Protein AF-I3Y8D9-F1 (afdb_monomer)

Foldseek 3Di:
DKKKKKKAWPPQVVCVVPPVPVVVVLVVLVVPQCLVVDPQWDWDDDRRIIMIMGPDDDDDLVVLQVRLVVSQVSLLSSQLVQLVVPIFMEMEIEDAFKDWDDDPPDIDIDGPRVVVRVVVSVVQLATGYKYFPRSCPSYDDFDWDDDDPGIIGTDSQCLVVVVCVVVVHDDDDDVVVVVVDPSVLSVLSVLVSLLSLVCCLPPPPDPSSVSRSVVVVVVCCVVPVRPSVQCVVVVSDCVSNYDPDPCVVSVCCSVPVPD

Solvent-accessible surface area (backbone atoms only — not comparable to full-atom values): 14432 Å² total; per-residue (Å²): 92,22,49,37,33,39,33,39,44,58,66,42,77,60,39,62,76,74,38,58,68,60,49,56,50,50,50,53,54,58,69,67,35,67,48,74,75,36,92,55,40,44,71,50,78,53,95,52,36,40,38,40,31,41,76,54,66,67,89,50,68,69,49,39,31,51,52,41,49,50,55,51,48,49,53,45,54,51,48,63,64,40,40,76,78,74,41,55,39,34,30,26,32,36,49,29,47,64,48,79,50,78,55,99,88,47,80,49,71,57,38,64,37,56,55,48,34,60,52,52,53,74,72,46,72,42,56,49,45,33,31,24,61,75,36,46,78,45,55,84,82,68,56,70,46,84,70,51,99,59,32,29,37,54,55,79,88,45,60,59,56,57,48,35,64,77,59,75,65,72,75,72,56,56,68,71,65,45,74,74,36,82,56,50,64,52,37,51,52,52,45,51,49,52,44,52,40,53,46,39,34,73,64,43,88,50,65,74,60,14,46,17,36,42,49,42,50,47,56,48,40,74,77,44,46,64,66,57,53,50,33,64,75,52,72,55,42,73,61,70,68,23,53,101,62,77,56,67,55,59,53,39,48,76,62,53,79,73,115

Radius of gyration: 19.27 Å; Cα contacts (8 Å, |Δi|>4): 358; chains: 1; bounding box: 44×47×52 Å

Structure (mmCIF, N/CA/C/O backbone):
data_AF-I3Y8D9-F1
#
_entry.id   AF-I3Y8D9-F1
#
loop_
_atom_site.group_PDB
_atom_s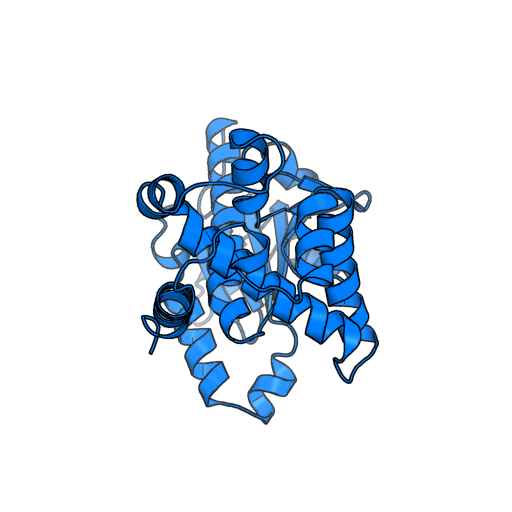ite.id
_atom_site.type_symbol
_atom_site.label_atom_id
_atom_site.label_alt_id
_atom_site.label_comp_id
_atom_site.label_asym_id
_atom_site.label_entity_id
_atom_site.label_seq_id
_atom_site.pdbx_PDB_ins_code
_atom_site.Cartn_x
_atom_site.Cartn_y
_atom_site.Cartn_z
_a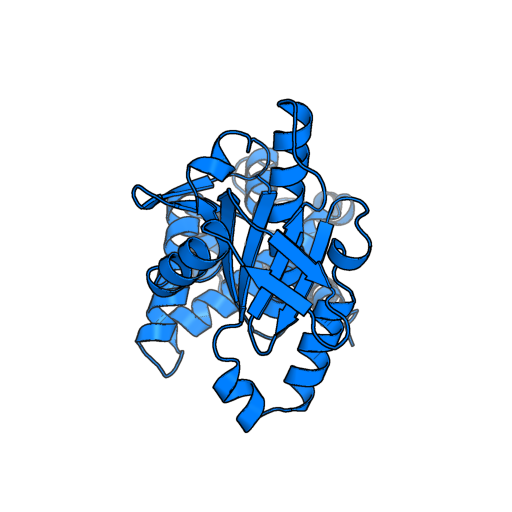tom_site.occupancy
_atom_site.B_iso_or_equiv
_atom_site.auth_seq_id
_atom_site.auth_comp_id
_atom_site.auth_asym_id
_atom_site.auth_atom_id
_atom_site.pdbx_PDB_model_num
ATOM 1 N N . MET A 1 1 ? 15.415 -0.689 -16.076 1.00 91.12 1 MET A N 1
ATOM 2 C CA . MET A 1 1 ? 14.926 -0.883 -14.695 1.00 91.12 1 MET A CA 1
ATOM 3 C C . MET A 1 1 ? 13.499 -0.381 -14.634 1.00 91.12 1 MET A C 1
ATOM 5 O O . MET A 1 1 ? 13.153 0.516 -15.396 1.00 91.12 1 MET A O 1
ATOM 9 N N . ARG A 1 2 ? 12.676 -0.988 -13.787 1.00 95.12 2 ARG A N 1
ATOM 10 C CA . ARG A 1 2 ? 11.248 -0.709 -13.660 1.00 95.12 2 ARG A CA 1
ATOM 11 C C . ARG A 1 2 ? 10.903 -0.506 -12.194 1.00 95.12 2 ARG A C 1
ATOM 13 O O . ARG A 1 2 ? 11.547 -1.095 -11.325 1.00 95.12 2 ARG A O 1
ATOM 20 N N . TYR A 1 3 ? 9.880 0.300 -11.945 1.00 97.19 3 TYR A N 1
ATOM 21 C CA . TYR A 1 3 ? 9.220 0.310 -10.647 1.00 97.19 3 TYR A CA 1
ATOM 22 C C . TYR A 1 3 ? 8.343 -0.931 -10.547 1.00 97.19 3 TYR A C 1
ATOM 24 O O . TYR A 1 3 ? 7.631 -1.252 -11.499 1.00 97.19 3 TYR A O 1
ATOM 32 N N . LEU A 1 4 ? 8.407 -1.621 -9.415 1.00 98.12 4 LEU A N 1
ATOM 33 C CA . LEU A 1 4 ? 7.608 -2.800 -9.114 1.00 98.12 4 LEU A CA 1
ATOM 34 C C . LEU A 1 4 ? 6.980 -2.632 -7.735 1.00 98.12 4 LEU A C 1
ATOM 36 O O . LEU A 1 4 ? 7.683 -2.477 -6.742 1.00 98.12 4 LEU A O 1
ATOM 40 N N . VAL A 1 5 ? 5.659 -2.720 -7.684 1.00 98.44 5 VAL A N 1
ATOM 41 C CA . VAL A 1 5 ? 4.860 -2.873 -6.475 1.00 98.44 5 VAL A CA 1
ATOM 42 C C . VAL A 1 5 ? 4.534 -4.350 -6.338 1.00 98.44 5 VAL A C 1
ATOM 44 O O . VAL A 1 5 ? 3.849 -4.921 -7.185 1.00 98.44 5 VAL A O 1
ATOM 47 N N . TYR A 1 6 ? 5.028 -4.966 -5.276 1.00 98.56 6 TYR A N 1
ATOM 48 C CA . TYR A 1 6 ? 4.657 -6.310 -4.862 1.00 98.56 6 TYR A CA 1
ATOM 49 C C . TYR A 1 6 ? 3.675 -6.196 -3.705 1.00 98.56 6 TYR A C 1
ATOM 51 O O . TYR A 1 6 ? 4.033 -5.599 -2.695 1.00 98.56 6 TYR A O 1
ATOM 59 N N . ILE A 1 7 ? 2.477 -6.758 -3.823 1.00 98.50 7 ILE A N 1
ATOM 60 C CA . ILE A 1 7 ? 1.445 -6.727 -2.781 1.00 98.50 7 ILE A CA 1
ATOM 61 C C . ILE A 1 7 ? 1.063 -8.158 -2.411 1.00 98.50 7 ILE A C 1
ATOM 63 O O . ILE A 1 7 ? 0.720 -8.940 -3.291 1.00 98.50 7 ILE A O 1
ATOM 67 N N . ASP A 1 8 ? 1.070 -8.457 -1.116 1.00 97.75 8 ASP A N 1
ATOM 68 C CA . ASP A 1 8 ? 0.600 -9.705 -0.512 1.00 97.75 8 ASP A CA 1
ATOM 69 C C . ASP A 1 8 ? -0.649 -9.441 0.342 1.00 97.75 8 ASP A C 1
ATOM 71 O O . ASP A 1 8 ? -0.602 -8.668 1.310 1.00 97.75 8 ASP A O 1
ATOM 75 N N . ILE A 1 9 ? -1.784 -10.046 -0.018 1.00 97.31 9 ILE A N 1
ATOM 76 C CA . ILE A 1 9 ? -3.023 -9.937 0.760 1.00 97.31 9 ILE A CA 1
ATOM 77 C C . ILE A 1 9 ? -2.951 -10.851 1.989 1.00 97.31 9 ILE A C 1
ATOM 79 O O . ILE A 1 9 ? -2.987 -12.078 1.904 1.00 97.31 9 ILE A O 1
ATOM 83 N N . LEU A 1 10 ? -2.942 -10.249 3.178 1.00 95.19 10 LEU A N 1
ATOM 84 C CA . LEU A 1 10 ? -2.751 -10.984 4.423 1.00 95.19 10 LEU A CA 1
ATOM 85 C C . LEU A 1 10 ? -3.997 -11.792 4.799 1.00 95.19 10 LEU A C 1
ATOM 87 O O . LEU A 1 10 ? -5.112 -11.274 4.834 1.00 95.19 10 LEU A O 1
ATOM 91 N N . GLY A 1 11 ? -3.789 -13.056 5.176 1.00 92.44 11 GLY A N 1
ATOM 92 C CA . GLY A 1 11 ? -4.868 -13.945 5.621 1.00 92.44 11 GLY A CA 1
ATOM 93 C C . GLY A 1 11 ? -5.715 -14.523 4.483 1.00 92.44 11 GLY A C 1
ATOM 94 O O . GLY A 1 11 ? -6.743 -15.143 4.751 1.00 92.44 11 GLY A O 1
ATOM 95 N N . PHE A 1 12 ? -5.284 -14.371 3.228 1.00 93.75 12 PHE A N 1
ATOM 96 C CA . PHE A 1 12 ? -6.031 -14.830 2.057 1.00 93.75 12 PHE A CA 1
ATOM 97 C C . PHE A 1 12 ? -6.344 -16.334 2.077 1.00 93.75 12 PHE A C 1
ATOM 99 O O . PHE A 1 12 ? -7.473 -16.729 1.803 1.00 93.75 12 PHE A O 1
ATOM 106 N N . SER A 1 13 ? -5.402 -17.187 2.492 1.00 92.38 13 SER A N 1
ATOM 107 C CA . SER A 1 13 ? -5.646 -18.635 2.606 1.00 92.38 13 SER A CA 1
ATOM 108 C C . SER A 1 13 ? -6.806 -18.982 3.548 1.00 92.38 13 SER A C 1
ATOM 110 O O . SER A 1 13 ? -7.587 -19.887 3.259 1.00 92.38 13 SER A O 1
ATOM 112 N N . GLU A 1 14 ? -6.948 -18.263 4.667 1.00 91.00 14 GLU A N 1
ATOM 113 C CA . GLU A 1 14 ? -8.084 -18.443 5.581 1.00 91.00 14 GLU A CA 1
ATOM 114 C C . GLU A 1 14 ? -9.376 -17.884 4.977 1.00 91.00 14 GLU A C 1
ATOM 116 O O . GLU A 1 14 ? -10.445 -18.471 5.161 1.00 91.00 14 GLU A O 1
ATOM 121 N N . LEU A 1 15 ? -9.273 -16.778 4.234 1.00 92.50 15 LEU A N 1
ATOM 122 C CA . LEU A 1 15 ? -10.393 -16.147 3.543 1.00 92.50 15 LEU A CA 1
ATOM 123 C C . LEU A 1 15 ? -11.013 -17.093 2.507 1.00 92.50 15 LEU A C 1
ATOM 125 O O . LEU A 1 15 ? -12.220 -17.316 2.537 1.00 92.50 15 LEU A O 1
ATOM 129 N N . VAL A 1 16 ? -10.192 -17.732 1.669 1.00 93.06 16 VAL A N 1
ATOM 130 C CA . VAL A 1 16 ? -10.641 -18.700 0.652 1.00 93.06 16 VAL A CA 1
ATOM 131 C C . VAL A 1 16 ? -11.377 -19.889 1.273 1.00 93.06 16 VAL A C 1
ATOM 133 O O . VAL A 1 16 ? -12.352 -20.379 0.709 1.00 93.06 16 VAL A O 1
ATOM 136 N N . GLN A 1 17 ? -10.950 -20.346 2.451 1.00 92.88 17 GLN A N 1
ATOM 137 C CA . GLN A 1 17 ? -11.575 -21.489 3.124 1.00 92.88 17 GLN A CA 1
ATOM 138 C C . GLN A 1 17 ? -12.914 -21.154 3.789 1.00 92.88 17 GLN A C 1
ATOM 140 O O . GLN A 1 17 ? -13.713 -22.059 4.030 1.00 92.88 17 GLN A O 1
ATOM 145 N N . ARG A 1 18 ? -13.139 -19.887 4.151 1.00 93.12 18 ARG A N 1
ATOM 146 C CA . ARG A 1 18 ? -14.252 -19.483 5.023 1.00 93.12 18 ARG A CA 1
ATOM 147 C C . ARG A 1 18 ? -15.296 -18.621 4.331 1.00 93.12 18 ARG A C 1
ATOM 149 O O . ARG A 1 18 ? -16.459 -18.688 4.716 1.00 93.12 18 ARG A O 1
ATOM 156 N N . ASP A 1 19 ? -14.895 -17.811 3.357 1.00 92.31 19 ASP A N 1
ATOM 157 C CA . ASP A 1 19 ? -15.750 -16.788 2.762 1.00 92.31 19 ASP A CA 1
ATOM 158 C C . ASP A 1 19 ? -15.393 -16.515 1.293 1.00 92.31 19 ASP A C 1
ATOM 160 O O . ASP A 1 19 ? -14.725 -15.537 0.948 1.00 92.31 19 ASP A O 1
ATOM 164 N N . ALA A 1 20 ? -15.905 -17.372 0.409 1.00 91.81 20 ALA A N 1
ATOM 165 C CA . ALA A 1 20 ? -15.765 -17.202 -1.035 1.00 91.81 20 ALA A CA 1
ATOM 166 C C . ALA A 1 20 ? -16.371 -15.880 -1.544 1.00 91.81 20 ALA A C 1
ATOM 168 O O . ALA A 1 20 ? -15.862 -15.301 -2.498 1.00 91.81 20 ALA A O 1
ATOM 169 N N . SER A 1 21 ? -17.420 -15.357 -0.897 1.00 93.69 21 SER A N 1
ATOM 170 C CA . SER A 1 21 ? -18.064 -14.111 -1.334 1.00 93.69 21 SER A CA 1
ATOM 171 C C . SER A 1 21 ? -17.157 -12.892 -1.149 1.00 93.69 21 SER A C 1
ATOM 173 O O . SER A 1 21 ? -17.118 -12.002 -2.000 1.00 93.69 21 SER A O 1
ATOM 175 N N . THR A 1 22 ? -16.371 -12.872 -0.070 1.00 93.62 22 THR A N 1
ATOM 176 C CA . THR A 1 22 ? -15.373 -11.823 0.151 1.00 93.62 22 THR A CA 1
ATOM 177 C C . THR A 1 22 ? -14.173 -11.977 -0.784 1.00 93.62 22 THR A C 1
ATOM 179 O O . THR A 1 22 ? -13.595 -10.964 -1.171 1.00 93.62 22 THR A O 1
ATOM 182 N N . VAL A 1 23 ? -13.832 -13.199 -1.212 1.00 95.25 23 VAL A N 1
ATOM 183 C CA . VAL A 1 23 ? -12.809 -13.426 -2.249 1.00 95.25 23 VAL A CA 1
ATOM 184 C C . VAL A 1 23 ? -13.247 -12.846 -3.594 1.00 95.25 23 VAL A C 1
ATOM 186 O O . VAL A 1 23 ? -12.498 -12.071 -4.183 1.00 95.25 23 VAL A O 1
ATOM 189 N N . GLU A 1 24 ? -14.466 -13.142 -4.051 1.00 95.44 24 GLU A N 1
ATOM 190 C CA . GLU A 1 24 ? -15.009 -12.569 -5.295 1.00 95.44 24 GLU A CA 1
ATOM 191 C C . GLU A 1 24 ? -15.058 -11.036 -5.232 1.00 95.44 24 GLU A C 1
ATOM 193 O O . GLU A 1 24 ? -14.642 -10.344 -6.162 1.00 95.44 24 GLU A O 1
ATOM 198 N N . TRP A 1 25 ? -15.487 -10.482 -4.093 1.00 95.94 25 TRP A N 1
ATOM 199 C CA . TRP A 1 25 ? -15.456 -9.038 -3.880 1.00 95.94 25 TRP A CA 1
ATOM 200 C C . TRP A 1 25 ? -14.032 -8.471 -3.938 1.00 95.94 25 TRP A C 1
ATOM 202 O O . TRP A 1 25 ? -13.813 -7.448 -4.583 1.00 95.94 25 TRP A O 1
ATOM 212 N N . LEU A 1 26 ? -13.055 -9.124 -3.305 1.00 96.75 26 LEU A N 1
ATOM 213 C CA . LEU A 1 26 ? -11.661 -8.687 -3.331 1.00 96.75 26 LEU A CA 1
ATOM 214 C C . LEU A 1 26 ? -11.118 -8.665 -4.764 1.00 96.75 26 LEU A C 1
ATOM 216 O O . LEU A 1 26 ? -10.509 -7.672 -5.156 1.00 96.75 26 LEU A O 1
ATOM 220 N N . TYR A 1 27 ? -11.380 -9.702 -5.562 1.00 96.88 27 TYR A N 1
ATOM 221 C CA . TYR A 1 27 ? -10.982 -9.702 -6.970 1.00 96.88 27 TYR A CA 1
ATOM 222 C C . TYR A 1 27 ? -11.702 -8.622 -7.778 1.00 96.88 27 TYR A C 1
ATOM 224 O O . TYR A 1 27 ? -11.054 -7.983 -8.599 1.00 96.88 27 TYR A O 1
ATOM 232 N N . SER A 1 28 ? -12.978 -8.328 -7.499 1.00 96.81 28 SER A N 1
ATOM 233 C CA . SER A 1 28 ? -13.669 -7.200 -8.147 1.00 96.81 28 SER A CA 1
ATOM 234 C C . SER A 1 28 ? -13.051 -5.840 -7.791 1.00 96.81 28 SER A C 1
ATOM 236 O O . SER A 1 28 ? -12.967 -4.952 -8.634 1.00 96.81 28 SER A O 1
ATOM 238 N N . VAL A 1 29 ? -12.565 -5.681 -6.553 1.00 96.44 29 VAL A N 1
ATOM 239 C CA . VAL A 1 29 ? -11.837 -4.481 -6.118 1.00 96.44 29 VAL A CA 1
ATOM 240 C C . VAL A 1 29 ? -10.489 -4.375 -6.824 1.00 96.44 29 VAL A C 1
ATOM 242 O O . VAL A 1 29 ? -10.114 -3.274 -7.217 1.00 96.44 29 VAL A O 1
ATOM 245 N N . ILE A 1 30 ? -9.772 -5.494 -6.974 1.00 96.88 30 ILE A N 1
ATOM 246 C CA . ILE A 1 30 ? -8.484 -5.540 -7.674 1.00 96.88 30 ILE A CA 1
ATOM 247 C C . ILE A 1 30 ? -8.673 -5.203 -9.161 1.00 96.88 30 ILE A C 1
ATOM 249 O O . ILE A 1 30 ? -7.940 -4.365 -9.672 1.00 96.88 30 ILE A O 1
ATOM 253 N N . ASP A 1 31 ? -9.678 -5.782 -9.823 1.00 97.00 31 ASP A N 1
ATOM 254 C CA . ASP A 1 31 ? -9.985 -5.551 -11.244 1.00 97.00 31 ASP A CA 1
ATOM 255 C C . ASP A 1 31 ? -10.326 -4.080 -11.552 1.00 97.00 31 ASP A C 1
ATOM 257 O O . ASP A 1 31 ? -9.927 -3.537 -12.582 1.00 97.00 31 ASP A O 1
ATOM 261 N N . ASP A 1 32 ? -10.990 -3.384 -10.622 1.00 96.69 32 ASP A N 1
ATOM 262 C CA . ASP A 1 32 ? -11.338 -1.965 -10.778 1.00 96.69 32 ASP A CA 1
ATOM 263 C C . ASP A 1 32 ? -10.197 -0.992 -10.401 1.00 96.69 32 ASP A C 1
ATOM 265 O O . ASP A 1 32 ? -10.353 0.229 -10.542 1.00 96.69 32 ASP A O 1
ATOM 269 N N . LEU A 1 33 ? -9.029 -1.480 -9.951 1.00 95.25 33 LEU A N 1
ATOM 270 C CA . LEU A 1 33 ? -7.908 -0.608 -9.581 1.00 95.25 33 LEU A CA 1
ATOM 271 C C . LEU A 1 33 ? -7.493 0.308 -10.735 1.00 95.25 33 LEU A C 1
ATOM 273 O O . LEU A 1 33 ? -7.365 -0.099 -11.894 1.00 95.25 33 LEU A O 1
ATOM 277 N N . ASN A 1 34 ? -7.168 1.556 -10.392 1.00 93.06 34 ASN A N 1
ATOM 278 C CA . ASN A 1 34 ? -6.725 2.556 -11.368 1.00 93.06 34 ASN A CA 1
ATOM 279 C C . ASN A 1 34 ? -5.466 2.123 -12.142 1.00 93.06 34 ASN A C 1
ATOM 281 O O . ASN A 1 34 ? -5.274 2.543 -13.284 1.00 93.06 34 ASN A O 1
ATOM 285 N N . ALA A 1 35 ? -4.655 1.231 -11.564 1.00 94.50 35 ALA A N 1
ATOM 286 C CA . ALA A 1 35 ? -3.472 0.652 -12.197 1.00 94.50 35 ALA A CA 1
ATOM 287 C C . ALA A 1 35 ? -3.774 -0.021 -13.548 1.00 94.50 35 ALA A C 1
ATOM 289 O O . ALA A 1 35 ? -2.984 0.115 -14.477 1.00 94.50 35 ALA A O 1
ATOM 290 N N . HIS A 1 36 ? -4.936 -0.672 -13.699 1.00 94.69 36 HIS A N 1
ATOM 291 C CA . HIS A 1 36 ? -5.331 -1.342 -14.947 1.00 94.69 36 HIS A CA 1
ATOM 292 C C . HIS A 1 36 ? -5.588 -0.373 -16.107 1.00 94.69 36 HIS A C 1
ATOM 294 O O . HIS A 1 36 ? -5.485 -0.751 -17.273 1.00 94.69 36 HIS A O 1
ATOM 300 N N . ARG A 1 37 ? -5.938 0.879 -15.792 1.00 93.81 37 ARG A N 1
ATOM 301 C CA . ARG A 1 37 ? -6.260 1.932 -16.767 1.00 93.81 37 ARG A CA 1
ATOM 302 C C . ARG A 1 37 ? -5.100 2.901 -16.987 1.00 93.81 37 ARG A C 1
ATOM 304 O O . ARG A 1 37 ? -5.173 3.755 -17.870 1.00 93.81 37 ARG A O 1
ATOM 311 N N . HIS A 1 38 ? -4.037 2.790 -16.195 1.00 96.31 38 HIS A N 1
ATOM 312 C CA . HIS A 1 38 ? -2.923 3.715 -16.254 1.00 96.31 38 HIS A CA 1
ATOM 313 C C . HIS A 1 38 ? -1.964 3.362 -17.398 1.00 96.31 38 HIS A C 1
ATOM 315 O O . HIS A 1 38 ? -1.351 2.301 -17.408 1.00 96.31 38 HIS A O 1
ATOM 321 N N . HIS A 1 39 ? -1.767 4.288 -18.339 1.00 94.06 39 HIS A N 1
ATOM 322 C CA . HIS A 1 39 ? -0.999 4.056 -19.573 1.00 94.06 39 HIS A CA 1
ATOM 323 C C . HIS A 1 39 ? 0.456 3.591 -19.361 1.00 94.06 39 HIS A C 1
ATOM 325 O O . HIS A 1 39 ? 1.021 2.928 -20.226 1.00 94.06 39 HIS A O 1
ATOM 331 N N . ALA A 1 40 ? 1.069 3.962 -18.235 1.00 95.56 40 ALA A N 1
ATOM 332 C CA . ALA A 1 40 ? 2.462 3.646 -17.921 1.00 95.56 40 ALA A CA 1
ATOM 333 C C . ALA A 1 40 ? 2.666 2.384 -17.062 1.00 95.56 40 ALA A C 1
ATOM 335 O O . ALA A 1 40 ? 3.815 2.013 -16.818 1.00 95.56 40 ALA A O 1
ATOM 336 N N . PHE A 1 41 ? 1.597 1.740 -16.585 1.00 97.38 41 PHE A N 1
ATOM 337 C CA . PHE A 1 41 ? 1.687 0.599 -15.673 1.00 97.38 41 PHE A CA 1
ATOM 338 C C . PHE A 1 41 ? 0.926 -0.609 -16.203 1.00 97.38 41 PHE A C 1
ATOM 340 O O . PHE A 1 41 ? 0.009 -0.503 -17.014 1.00 97.38 41 PHE A O 1
ATOM 347 N N . LYS A 1 42 ? 1.337 -1.781 -15.733 1.00 96.81 42 LYS A N 1
ATOM 348 C CA . LYS A 1 42 ? 0.668 -3.054 -15.979 1.00 96.81 42 LYS A CA 1
ATOM 349 C C . LYS A 1 42 ? 0.519 -3.800 -14.665 1.00 96.81 42 LYS A C 1
ATOM 351 O O . LYS A 1 42 ? 1.337 -3.634 -13.761 1.00 96.81 42 LYS A O 1
ATOM 356 N N . THR A 1 43 ? -0.497 -4.652 -14.604 1.00 97.44 43 THR A N 1
ATOM 357 C CA . THR A 1 43 ? -0.843 -5.409 -13.402 1.00 97.44 43 THR A CA 1
ATOM 358 C C . THR A 1 43 ? -0.894 -6.900 -13.710 1.00 97.44 43 THR A C 1
ATOM 360 O O . THR A 1 43 ? -1.417 -7.303 -14.747 1.00 97.44 43 THR A O 1
ATOM 363 N N . ILE A 1 44 ? -0.356 -7.712 -12.804 1.00 96.75 44 ILE A N 1
ATOM 364 C CA . ILE A 1 44 ? -0.450 -9.175 -12.804 1.00 96.75 44 ILE A CA 1
ATOM 365 C C . ILE A 1 44 ? -1.047 -9.579 -11.461 1.00 96.75 44 ILE A C 1
ATOM 367 O O . ILE A 1 44 ? -0.601 -9.106 -10.418 1.00 96.75 44 ILE A O 1
ATOM 371 N N . VAL A 1 45 ? -2.037 -10.465 -11.480 1.00 96.50 45 VAL A N 1
ATOM 372 C CA . VAL A 1 45 ? -2.677 -10.979 -10.267 1.00 96.50 45 VAL A CA 1
ATOM 373 C C . VAL A 1 45 ? -2.534 -12.493 -10.250 1.00 96.50 45 VAL A C 1
ATOM 375 O O . VAL A 1 45 ? -2.884 -13.166 -11.218 1.00 96.50 45 VAL A O 1
ATOM 378 N N . PHE A 1 46 ? -2.015 -13.033 -9.152 1.00 93.06 46 PHE A N 1
ATOM 379 C CA . PHE A 1 46 ? -1.875 -14.468 -8.943 1.00 93.06 46 PHE A CA 1
ATOM 380 C C . PHE A 1 46 ? -2.161 -14.805 -7.481 1.00 93.06 46 PHE A C 1
ATOM 382 O O . PHE A 1 46 ? -1.390 -14.424 -6.603 1.00 93.06 46 PHE A O 1
ATOM 389 N N . SER A 1 47 ? -3.236 -15.559 -7.220 1.00 93.12 47 SER A N 1
ATOM 390 C CA . SER A 1 47 ? -3.665 -15.893 -5.853 1.00 93.12 47 SER A CA 1
ATOM 391 C C . SER A 1 47 ? -3.849 -14.609 -5.016 1.00 93.12 47 SER A C 1
ATOM 393 O O . SER A 1 47 ? -4.599 -13.719 -5.414 1.00 93.12 47 SER A O 1
ATOM 395 N N . ASP A 1 48 ? -3.142 -14.508 -3.900 1.00 94.88 48 ASP A N 1
ATOM 396 C CA . ASP A 1 48 ? -3.028 -13.407 -2.947 1.00 94.88 48 ASP A CA 1
ATOM 397 C C . ASP A 1 48 ? -2.005 -12.342 -3.341 1.00 94.88 48 ASP A C 1
ATOM 399 O O . ASP A 1 48 ? -1.888 -11.324 -2.660 1.00 94.88 48 ASP A O 1
ATOM 403 N N . THR A 1 49 ? -1.263 -12.560 -4.426 1.00 97.19 49 THR A N 1
ATOM 404 C CA . THR A 1 49 ? -0.223 -11.646 -4.887 1.00 97.19 49 THR A CA 1
ATOM 405 C C . THR A 1 49 ? -0.733 -10.750 -6.011 1.00 97.19 49 THR A C 1
ATOM 407 O O . THR A 1 49 ? -1.217 -11.229 -7.041 1.00 97.19 49 THR A O 1
ATOM 410 N N . VAL A 1 50 ? -0.550 -9.440 -5.853 1.00 98.25 50 VAL A N 1
ATOM 411 C CA . VAL A 1 50 ? -0.755 -8.442 -6.912 1.00 98.25 50 VAL A CA 1
ATOM 412 C C . VAL A 1 50 ? 0.585 -7.788 -7.228 1.00 98.25 50 VAL A C 1
ATOM 414 O O . VAL A 1 50 ? 1.252 -7.256 -6.342 1.00 98.25 50 VAL A O 1
ATOM 417 N N . LEU A 1 51 ? 0.983 -7.820 -8.497 1.00 98.31 51 LEU A N 1
ATOM 418 C CA . LEU A 1 51 ? 2.152 -7.115 -9.009 1.00 98.31 51 LEU A CA 1
ATOM 419 C C . LEU A 1 51 ? 1.687 -5.949 -9.870 1.00 98.31 51 LEU A C 1
ATOM 421 O O . LEU A 1 51 ? 0.921 -6.156 -10.806 1.00 98.31 51 LEU A O 1
ATOM 425 N N . ILE A 1 52 ? 2.187 -4.747 -9.603 1.00 98.31 52 ILE A N 1
ATOM 426 C CA . ILE A 1 52 ? 1.971 -3.572 -10.454 1.00 98.31 52 ILE A CA 1
ATOM 427 C C . ILE A 1 52 ? 3.340 -3.048 -10.846 1.00 98.31 52 ILE A C 1
ATOM 429 O O . ILE A 1 52 ? 4.170 -2.811 -9.976 1.00 98.31 52 ILE A O 1
ATOM 433 N N . TYR A 1 53 ? 3.619 -2.881 -12.133 1.00 97.94 53 TYR A N 1
ATOM 434 C CA . TYR A 1 53 ? 4.959 -2.498 -12.569 1.00 97.94 53 TYR A CA 1
ATOM 435 C C . TYR A 1 53 ? 4.941 -1.513 -13.730 1.00 97.94 53 TYR A C 1
ATOM 437 O O . TYR A 1 53 ? 4.009 -1.501 -14.539 1.00 97.94 53 TYR A O 1
ATOM 445 N N . SER A 1 54 ? 5.977 -0.676 -13.808 1.00 96.94 54 SER A N 1
ATOM 446 C CA . SER A 1 54 ? 6.096 0.315 -14.874 1.00 96.94 54 SER A CA 1
ATOM 447 C C . SER A 1 54 ? 6.415 -0.374 -16.201 1.00 96.94 54 SER A C 1
ATOM 449 O O . SER A 1 54 ? 7.375 -1.144 -16.327 1.00 96.94 54 SER A O 1
ATOM 451 N N . ASP A 1 55 ? 5.608 -0.107 -17.226 1.00 92.88 55 ASP A N 1
ATOM 452 C CA . ASP A 1 55 ? 5.867 -0.624 -18.571 1.00 92.88 55 ASP A CA 1
ATOM 453 C C . ASP A 1 55 ? 6.996 0.149 -19.268 1.00 92.88 55 ASP A C 1
ATOM 455 O O . ASP A 1 55 ? 7.680 -0.385 -20.141 1.00 92.88 55 ASP A O 1
ATOM 459 N N . LEU A 1 56 ? 7.218 1.386 -18.823 1.00 87.94 56 LEU A N 1
ATOM 460 C CA . LEU A 1 56 ? 8.247 2.292 -19.309 1.00 87.94 56 LEU A CA 1
ATOM 461 C C . LEU A 1 56 ? 9.484 2.258 -18.399 1.00 87.94 56 LEU A C 1
ATOM 463 O O . LEU A 1 56 ? 9.381 2.129 -17.174 1.00 87.94 56 LEU A O 1
ATOM 467 N N . CYS A 1 57 ? 10.655 2.404 -19.019 1.00 87.62 57 CYS A N 1
ATOM 468 C CA . CYS A 1 57 ? 11.903 2.714 -18.327 1.00 87.62 57 CYS A CA 1
ATOM 469 C C . CYS A 1 57 ? 12.019 4.232 -18.180 1.00 87.62 57 CYS A C 1
ATOM 471 O O . CYS A 1 57 ? 11.818 4.952 -19.158 1.00 87.62 57 CYS A O 1
ATOM 473 N N . CYS A 1 58 ? 12.387 4.708 -16.992 1.00 88.44 58 CYS A N 1
ATOM 474 C CA . CYS A 1 58 ? 12.643 6.128 -16.783 1.00 88.44 58 CYS A CA 1
ATOM 475 C C . CYS A 1 58 ? 14.038 6.539 -17.246 1.00 88.44 58 CYS A C 1
ATOM 477 O O . CYS A 1 58 ? 15.010 5.809 -17.051 1.00 88.44 58 CYS A O 1
ATOM 479 N N . SER A 1 59 ? 14.106 7.711 -17.877 1.00 87.06 59 SER A N 1
ATOM 480 C CA . SER A 1 59 ? 15.337 8.326 -18.385 1.00 87.06 59 SER A CA 1
ATOM 481 C C . SER A 1 59 ? 15.746 9.589 -17.631 1.00 87.06 59 SER A C 1
ATOM 483 O O . SER A 1 59 ? 16.896 10.004 -17.738 1.00 87.06 59 SER A O 1
ATOM 485 N N . ASP A 1 60 ? 14.820 10.208 -16.901 1.00 91.62 60 ASP A N 1
ATOM 486 C CA . ASP A 1 60 ? 15.020 11.466 -16.188 1.00 91.62 60 ASP A CA 1
ATOM 487 C C . ASP A 1 60 ? 14.284 11.479 -14.844 1.00 91.62 60 ASP A C 1
ATOM 489 O O . ASP A 1 60 ? 13.431 10.631 -14.566 1.00 91.62 60 ASP A O 1
ATOM 493 N N . GLU A 1 61 ? 14.637 12.462 -14.017 1.00 91.56 61 GLU A N 1
ATOM 494 C CA . GLU A 1 61 ? 14.113 12.644 -12.663 1.00 91.56 61 GLU A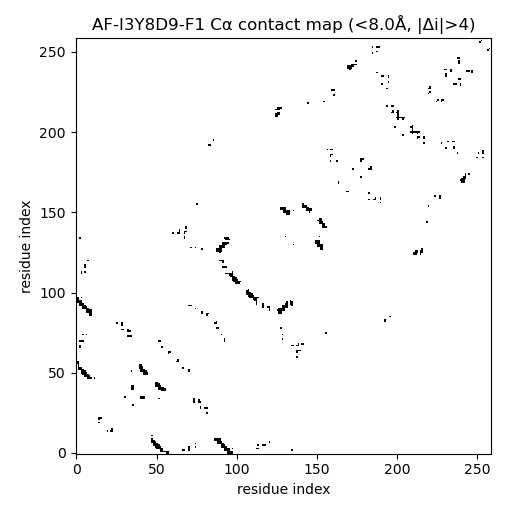 CA 1
ATOM 495 C C . GLU A 1 61 ? 12.586 12.780 -12.635 1.00 91.56 61 GLU A C 1
ATOM 497 O O . GLU A 1 61 ? 11.927 12.157 -11.810 1.00 91.56 61 GLU A O 1
ATOM 502 N N . SER A 1 62 ? 12.003 13.529 -13.574 1.00 92.44 62 SER A N 1
ATOM 503 C CA . SER A 1 62 ? 10.557 13.766 -13.596 1.00 92.44 62 SER A CA 1
ATOM 504 C C . SER A 1 62 ? 9.782 12.474 -13.857 1.00 92.44 62 SER A C 1
ATOM 506 O O . SER A 1 62 ? 8.751 12.230 -13.231 1.00 92.44 62 SER A O 1
ATOM 508 N N . CYS A 1 63 ? 10.304 11.601 -14.723 1.00 93.56 63 CYS A N 1
ATOM 509 C CA . CYS A 1 63 ? 9.761 10.259 -14.890 1.00 93.56 63 CYS A CA 1
ATOM 510 C C . CYS A 1 63 ? 9.843 9.454 -13.589 1.00 93.56 63 CYS A C 1
ATOM 512 O O . CYS A 1 63 ? 8.878 8.783 -13.226 1.00 93.56 63 CYS A O 1
ATOM 514 N N . HIS A 1 64 ? 10.969 9.510 -12.875 1.00 94.75 64 HIS A N 1
ATOM 515 C CA . HIS A 1 64 ? 11.137 8.778 -11.622 1.00 94.75 64 HIS A CA 1
ATOM 516 C C . HIS A 1 64 ? 10.173 9.243 -10.526 1.00 94.75 64 HIS A C 1
ATOM 518 O O . HIS A 1 64 ? 9.525 8.404 -9.895 1.00 94.75 64 HIS A O 1
ATOM 524 N N . GLU A 1 65 ? 10.027 10.556 -10.342 1.00 94.50 65 GLU A N 1
ATOM 525 C CA . GLU A 1 65 ? 9.057 11.151 -9.417 1.00 94.50 65 GLU A CA 1
ATOM 526 C C . GLU A 1 65 ? 7.632 10.701 -9.759 1.00 94.50 65 GLU A C 1
ATOM 528 O O . GLU A 1 65 ? 6.893 10.218 -8.897 1.00 94.50 65 GLU A O 1
ATOM 533 N N . TYR A 1 66 ? 7.274 10.773 -11.044 1.00 94.44 66 TYR A N 1
ATOM 534 C CA . TYR A 1 66 ? 5.970 10.361 -11.552 1.00 94.44 66 TYR A CA 1
ATOM 535 C C . TYR A 1 66 ? 5.684 8.876 -11.288 1.00 94.44 66 TYR A C 1
ATOM 537 O O . TYR A 1 66 ? 4.638 8.528 -10.738 1.00 94.44 66 TYR A O 1
ATOM 545 N N . MET A 1 67 ? 6.610 7.980 -11.639 1.00 95.44 67 MET A N 1
ATOM 546 C CA . MET A 1 67 ? 6.409 6.539 -11.458 1.00 95.44 67 MET A CA 1
ATOM 547 C C . MET A 1 67 ? 6.377 6.148 -9.979 1.00 95.44 67 MET A C 1
ATOM 549 O O . MET A 1 67 ? 5.542 5.335 -9.582 1.00 95.44 67 MET A O 1
ATOM 553 N N . SER A 1 68 ? 7.248 6.733 -9.153 1.00 95.19 68 SER A N 1
ATOM 554 C CA . SER A 1 68 ? 7.274 6.479 -7.709 1.00 95.19 68 SER A CA 1
ATOM 555 C C . SER A 1 68 ? 5.972 6.929 -7.037 1.00 95.19 68 SER A C 1
ATOM 557 O O . SER A 1 68 ? 5.390 6.181 -6.248 1.00 95.19 68 SER A O 1
ATOM 559 N N . MET A 1 69 ? 5.454 8.104 -7.413 1.00 95.38 69 MET A N 1
ATOM 560 C CA . MET A 1 69 ? 4.157 8.605 -6.950 1.00 95.38 69 MET A CA 1
ATOM 561 C C . MET A 1 69 ? 3.027 7.621 -7.260 1.00 95.38 69 MET A C 1
ATOM 563 O O . MET A 1 69 ? 2.346 7.171 -6.338 1.00 95.38 69 MET A O 1
ATOM 567 N N . TYR A 1 70 ? 2.854 7.249 -8.532 1.00 96.62 70 TYR A N 1
ATOM 568 C CA . TYR A 1 70 ? 1.760 6.365 -8.945 1.00 96.62 70 TYR A CA 1
ATOM 569 C C . TYR A 1 70 ? 1.868 4.967 -8.324 1.00 96.62 70 TYR A C 1
ATOM 571 O O . TYR A 1 70 ? 0.858 4.396 -7.918 1.00 96.62 70 TYR A O 1
ATOM 579 N N . ALA A 1 71 ? 3.081 4.425 -8.170 1.00 96.81 71 ALA A N 1
ATOM 580 C CA . ALA A 1 71 ? 3.302 3.151 -7.484 1.00 96.81 71 ALA A CA 1
ATOM 581 C C . ALA A 1 71 ? 2.762 3.166 -6.038 1.00 96.81 71 ALA A C 1
ATOM 583 O O . ALA A 1 71 ? 2.125 2.206 -5.582 1.00 96.81 71 ALA A O 1
ATOM 584 N N . ILE A 1 72 ? 2.974 4.276 -5.324 1.00 97.50 72 ILE A N 1
ATOM 585 C CA . ILE A 1 72 ? 2.434 4.475 -3.978 1.00 97.50 72 ILE A CA 1
ATOM 586 C C . ILE A 1 72 ? 0.914 4.683 -4.023 1.00 97.50 72 ILE A C 1
ATOM 588 O O . ILE A 1 72 ? 0.203 4.075 -3.221 1.00 97.50 72 ILE A O 1
ATOM 592 N N . GLU A 1 73 ? 0.403 5.481 -4.963 1.00 96.81 73 GLU A N 1
ATOM 593 C CA . GLU A 1 73 ? -1.035 5.749 -5.109 1.00 96.81 73 GLU A CA 1
ATOM 594 C C . GLU A 1 73 ? -1.849 4.484 -5.385 1.00 96.81 73 GLU A C 1
ATOM 596 O O . GLU A 1 73 ? -2.899 4.300 -4.774 1.00 96.81 73 GLU A O 1
ATOM 601 N N . PHE A 1 74 ? -1.370 3.568 -6.231 1.00 97.56 74 PHE A N 1
ATOM 602 C CA . PHE A 1 74 ? -2.081 2.307 -6.471 1.00 97.56 74 PHE A CA 1
ATOM 603 C C . PHE A 1 74 ? -2.163 1.442 -5.213 1.00 97.56 74 PHE A C 1
ATOM 605 O O . PHE A 1 74 ? -3.205 0.850 -4.925 1.00 97.56 74 PHE A O 1
ATOM 612 N N . SER A 1 75 ? -1.082 1.408 -4.431 1.00 97.44 75 SER A N 1
ATOM 613 C CA . SER A 1 75 ? -1.071 0.716 -3.141 1.00 97.44 75 SER A CA 1
ATOM 614 C C . SER A 1 75 ? -2.045 1.383 -2.161 1.00 97.44 75 SER A C 1
ATOM 616 O O . SER A 1 75 ? -2.795 0.707 -1.458 1.00 97.44 75 SER A O 1
ATOM 618 N N . GLN A 1 76 ? -2.077 2.717 -2.130 1.00 96.19 76 GLN A N 1
ATOM 619 C CA . GLN A 1 76 ? -2.980 3.491 -1.283 1.00 96.19 76 GLN A CA 1
ATOM 620 C C . GLN A 1 76 ? -4.456 3.279 -1.656 1.00 96.19 76 GLN A C 1
ATOM 622 O O . GLN A 1 76 ? -5.279 3.068 -0.761 1.00 96.19 76 GLN A O 1
ATOM 627 N N . ASP A 1 77 ? -4.789 3.305 -2.949 1.00 95.25 77 ASP A N 1
ATOM 628 C CA . ASP A 1 77 ? -6.143 3.070 -3.464 1.00 95.25 77 ASP A CA 1
ATOM 629 C C . ASP A 1 77 ? -6.649 1.692 -3.024 1.00 95.25 77 ASP A C 1
ATOM 631 O O . ASP A 1 77 ? -7.690 1.583 -2.367 1.00 95.25 77 ASP A O 1
ATOM 635 N N . LEU A 1 78 ? -5.851 0.642 -3.260 1.00 97.00 78 LEU A N 1
ATOM 636 C CA . LEU A 1 78 ? -6.188 -0.703 -2.803 1.00 97.00 78 LEU A CA 1
ATOM 637 C C . LEU A 1 78 ? -6.384 -0.741 -1.283 1.00 97.00 78 LEU A C 1
ATOM 639 O O . LEU A 1 78 ? -7.366 -1.310 -0.806 1.00 97.00 78 LEU A O 1
ATOM 643 N N . PHE A 1 79 ? -5.496 -0.098 -0.516 1.00 95.94 79 PHE A N 1
ATOM 644 C CA . PHE A 1 79 ? -5.538 -0.113 0.946 1.00 95.94 79 PHE A CA 1
ATOM 645 C C . PHE A 1 79 ? -6.847 0.472 1.476 1.00 95.94 79 PHE A C 1
ATOM 647 O O . PHE A 1 79 ? -7.496 -0.134 2.334 1.00 95.94 79 PHE A O 1
ATOM 654 N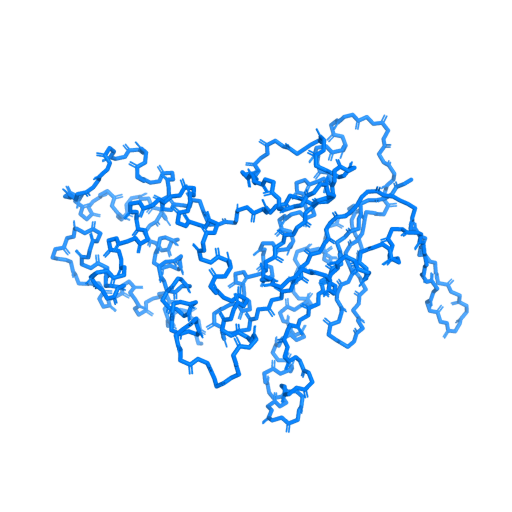 N . TYR A 1 80 ? -7.271 1.628 0.960 1.00 91.38 80 TYR A N 1
ATOM 655 C CA . TYR A 1 80 ? -8.525 2.254 1.378 1.00 91.38 80 TYR A CA 1
ATOM 656 C C . TYR A 1 80 ? -9.753 1.427 1.003 1.00 91.38 80 TYR A C 1
ATOM 658 O O . TYR A 1 80 ? -10.708 1.389 1.780 1.00 91.38 80 TYR A O 1
ATOM 666 N N . ARG A 1 81 ? -9.741 0.741 -0.144 1.00 92.56 81 ARG A N 1
ATOM 667 C CA . ARG A 1 81 ? -10.867 -0.101 -0.568 1.00 92.56 81 ARG A CA 1
ATOM 668 C C . ARG A 1 81 ? -10.989 -1.365 0.284 1.00 92.56 81 ARG A C 1
ATOM 670 O O . ARG A 1 81 ? -12.084 -1.668 0.757 1.00 92.56 81 ARG A O 1
ATOM 677 N N . ILE A 1 82 ? -9.884 -2.073 0.541 1.00 94.44 82 ILE A N 1
ATOM 678 C CA . ILE A 1 82 ? -9.931 -3.367 1.248 1.00 94.44 82 ILE A CA 1
ATOM 679 C C . ILE A 1 82 ? -10.043 -3.232 2.772 1.00 94.44 82 ILE A C 1
ATOM 681 O O . ILE A 1 82 ? -10.729 -4.031 3.418 1.00 94.44 82 ILE A O 1
ATOM 685 N N . SER A 1 83 ? -9.447 -2.184 3.355 1.00 91.31 83 SER A N 1
ATOM 686 C CA . SER A 1 83 ? -9.448 -1.970 4.812 1.00 91.31 83 SER A CA 1
ATOM 687 C C . SER A 1 83 ? -10.840 -1.734 5.392 1.00 91.31 83 SER A C 1
ATOM 689 O O . SER A 1 83 ? -11.081 -2.039 6.562 1.00 91.31 83 SER A O 1
ATOM 691 N N . ARG A 1 84 ? -11.796 -1.292 4.566 1.00 82.06 84 ARG A N 1
ATOM 692 C CA . ARG A 1 84 ? -13.212 -1.141 4.938 1.00 82.06 84 ARG A CA 1
ATOM 693 C C . ARG A 1 84 ? -13.868 -2.455 5.352 1.00 82.06 84 ARG A C 1
ATOM 695 O O . ARG A 1 84 ? -14.756 -2.443 6.197 1.00 82.06 84 ARG A O 1
ATOM 702 N N . ARG A 1 85 ? -13.411 -3.585 4.804 1.00 86.75 85 ARG A N 1
ATOM 703 C CA . ARG A 1 85 ? -13.858 -4.931 5.205 1.00 86.75 85 ARG A CA 1
ATOM 704 C C . ARG A 1 85 ? -12.903 -5.612 6.185 1.00 86.75 85 ARG A C 1
ATOM 706 O O . ARG A 1 85 ? -13.021 -6.806 6.433 1.00 86.75 85 ARG A O 1
ATOM 713 N N . GLY A 1 86 ? -11.959 -4.863 6.757 1.00 88.12 86 GLY A N 1
ATOM 714 C CA . GLY A 1 86 ? -10.966 -5.402 7.683 1.00 88.12 86 GLY A CA 1
ATOM 715 C C . GLY A 1 86 ? -9.936 -6.320 7.022 1.00 88.12 86 GLY A C 1
ATOM 716 O O . GLY A 1 86 ? -9.266 -7.065 7.735 1.00 88.12 86 GLY A O 1
ATOM 717 N N . LEU A 1 87 ? -9.803 -6.267 5.693 1.00 93.19 87 LEU A N 1
ATOM 718 C CA . LEU A 1 87 ? -8.706 -6.900 4.969 1.00 93.19 87 LEU A CA 1
ATOM 719 C C . LEU A 1 87 ? -7.532 -5.932 4.873 1.00 93.19 87 LEU A C 1
ATOM 721 O O . LEU A 1 87 ? -7.709 -4.723 4.738 1.00 93.19 87 LEU A O 1
ATOM 725 N N . PHE A 1 88 ? -6.323 -6.469 4.927 1.00 96.12 88 PHE A N 1
ATOM 726 C CA . PHE A 1 88 ? -5.099 -5.684 4.871 1.00 96.12 88 PHE A CA 1
ATOM 727 C C . PHE A 1 88 ? -4.067 -6.421 4.035 1.00 96.12 88 PHE A C 1
ATOM 729 O O . PHE A 1 88 ? -4.127 -7.639 3.883 1.00 96.12 88 PHE A O 1
ATOM 736 N N . PHE A 1 89 ? -3.100 -5.677 3.522 1.00 97.44 89 PHE A N 1
ATOM 737 C CA . PHE A 1 89 ? -2.000 -6.236 2.758 1.00 97.44 89 PHE A CA 1
ATOM 738 C C . PHE A 1 89 ? -0.664 -5.810 3.348 1.00 97.44 89 PHE A C 1
ATOM 740 O O . PHE A 1 89 ? -0.578 -4.904 4.192 1.00 97.44 89 PHE A O 1
ATOM 747 N N . ARG A 1 90 ? 0.385 -6.437 2.837 1.00 97.50 90 ARG A N 1
ATOM 748 C CA . ARG A 1 90 ? 1.746 -5.932 2.912 1.00 97.50 90 ARG A CA 1
ATOM 749 C C . ARG A 1 90 ? 2.279 -5.692 1.509 1.00 97.50 90 ARG A C 1
ATOM 751 O O . ARG A 1 90 ? 2.130 -6.551 0.653 1.00 97.50 90 ARG A O 1
ATOM 758 N N . ALA A 1 91 ? 2.870 -4.526 1.275 1.00 98.31 91 ALA A N 1
ATOM 759 C CA . ALA A 1 91 ? 3.427 -4.189 -0.023 1.00 98.31 91 ALA A CA 1
ATOM 760 C C . ALA A 1 91 ? 4.877 -3.729 0.070 1.00 98.31 91 ALA A C 1
ATOM 762 O O . ALA A 1 91 ? 5.251 -3.029 1.011 1.00 98.31 91 ALA A O 1
ATOM 763 N N . VAL A 1 92 ? 5.672 -4.093 -0.932 1.00 98.50 92 VAL A N 1
ATOM 764 C CA . VAL A 1 92 ? 7.041 -3.615 -1.127 1.00 98.50 92 VAL A CA 1
ATOM 765 C C . VAL A 1 92 ? 7.148 -2.999 -2.515 1.00 98.50 92 VAL A C 1
ATOM 767 O O . VAL A 1 92 ? 6.842 -3.648 -3.514 1.00 98.50 92 VAL A O 1
ATOM 770 N N . ILE A 1 93 ? 7.586 -1.745 -2.566 1.00 98.38 93 ILE A N 1
ATOM 771 C CA . ILE A 1 93 ? 7.884 -1.010 -3.791 1.00 98.38 93 ILE A CA 1
ATOM 772 C C . ILE A 1 93 ? 9.397 -0.998 -3.980 1.00 98.38 93 ILE A C 1
ATOM 774 O O . ILE A 1 93 ? 10.131 -0.570 -3.091 1.00 98.38 93 ILE A O 1
ATOM 778 N N . ASP A 1 94 ? 9.861 -1.441 -5.141 1.00 97.69 94 ASP A N 1
ATOM 779 C CA . ASP A 1 94 ? 11.275 -1.447 -5.504 1.00 97.69 94 ASP A CA 1
ATOM 780 C C . ASP A 1 94 ? 11.489 -0.858 -6.900 1.00 97.69 94 ASP A C 1
ATOM 782 O O . ASP A 1 94 ? 10.571 -0.787 -7.720 1.00 97.69 94 ASP A O 1
ATOM 786 N N . TYR A 1 95 ? 12.720 -0.420 -7.156 1.00 96.69 95 TYR A N 1
ATOM 787 C CA . TYR A 1 95 ? 13.171 0.027 -8.465 1.00 96.69 95 TYR A CA 1
ATOM 788 C C . TYR A 1 95 ? 14.362 -0.832 -8.880 1.00 96.69 95 TYR A C 1
ATOM 790 O O . TYR A 1 95 ? 15.426 -0.804 -8.256 1.00 96.69 95 TYR A O 1
ATOM 798 N N . GLY A 1 96 ? 14.177 -1.642 -9.920 1.00 95.56 96 GLY A N 1
ATOM 799 C CA . GLY A 1 96 ? 15.172 -2.644 -10.273 1.00 95.56 96 GLY A CA 1
ATOM 800 C C . GLY A 1 96 ? 14.892 -3.388 -11.568 1.00 95.56 96 GLY A C 1
ATOM 801 O O . GLY A 1 96 ? 14.141 -2.939 -12.432 1.00 95.56 96 GLY A O 1
ATOM 802 N N . ASP A 1 97 ? 15.571 -4.517 -11.737 1.00 96.44 97 ASP A N 1
ATOM 803 C CA . ASP A 1 97 ? 15.376 -5.391 -12.889 1.00 96.44 97 ASP A CA 1
ATOM 804 C C . ASP A 1 97 ? 14.079 -6.201 -12.745 1.00 96.44 97 ASP A C 1
ATOM 806 O O . ASP A 1 97 ? 13.875 -6.902 -11.747 1.00 96.44 97 ASP A O 1
ATOM 810 N N . PHE A 1 98 ? 13.214 -6.079 -13.749 1.00 97.19 98 PHE A N 1
ATOM 811 C CA . PHE A 1 98 ? 11.960 -6.804 -13.881 1.00 97.19 98 PHE A CA 1
ATOM 812 C C . PHE A 1 98 ? 11.597 -6.904 -15.360 1.00 97.19 98 PHE A C 1
ATOM 814 O O . PHE A 1 98 ? 11.607 -5.909 -16.088 1.00 97.19 98 PHE A O 1
ATOM 821 N N . GLU A 1 99 ? 11.243 -8.104 -15.791 1.00 95.44 99 GLU A N 1
ATOM 822 C CA . GLU A 1 99 ? 10.844 -8.406 -17.155 1.00 95.44 99 GLU A CA 1
ATOM 823 C C . GLU A 1 99 ? 9.473 -9.062 -17.155 1.00 95.44 99 GLU A C 1
ATOM 825 O O . GLU A 1 99 ? 9.217 -9.969 -16.366 1.00 95.44 99 GLU A O 1
ATOM 830 N N . HIS A 1 100 ? 8.612 -8.640 -18.080 1.00 95.75 100 HIS A N 1
ATOM 831 C CA . HIS A 1 100 ? 7.345 -9.304 -18.368 1.00 95.75 100 HIS A CA 1
ATOM 832 C C . HIS A 1 100 ? 7.145 -9.397 -19.882 1.00 95.75 100 HIS A C 1
ATOM 834 O O . HIS A 1 100 ? 7.232 -8.410 -20.610 1.00 95.75 100 HIS A O 1
ATOM 840 N N . SER A 1 101 ? 6.869 -10.606 -20.365 1.00 94.00 101 SER A N 1
ATOM 841 C CA . SER A 1 101 ? 6.541 -10.883 -21.762 1.00 94.00 101 SER A CA 1
ATOM 842 C C . SER A 1 101 ? 5.550 -12.039 -21.861 1.00 94.00 101 SER A C 1
ATOM 844 O O . SER A 1 101 ? 5.545 -12.944 -21.027 1.00 94.00 101 SER A O 1
ATOM 846 N N . ARG A 1 102 ? 4.739 -12.045 -22.917 1.00 94.38 102 ARG A N 1
ATOM 847 C CA . ARG A 1 102 ? 3.818 -13.143 -23.213 1.00 94.38 102 ARG A CA 1
ATOM 848 C C . ARG A 1 102 ? 4.473 -14.134 -24.173 1.00 94.38 102 ARG A C 1
ATOM 850 O O . ARG A 1 102 ? 4.911 -13.758 -25.258 1.00 94.38 102 ARG A O 1
ATOM 857 N N . LEU A 1 103 ? 4.539 -15.401 -23.774 1.00 93.94 103 LEU A N 1
ATOM 858 C CA . LEU A 1 103 ? 4.877 -16.522 -24.651 1.00 93.94 103 LEU A CA 1
ATOM 859 C C . LEU A 1 103 ? 3.603 -17.054 -25.323 1.00 93.94 103 LEU A C 1
ATOM 861 O O . LEU A 1 103 ? 2.494 -16.603 -25.046 1.00 93.94 103 LEU A O 1
ATOM 865 N N . ARG A 1 104 ? 3.743 -18.056 -26.197 1.00 95.69 104 ARG A N 1
ATOM 866 C CA . ARG A 1 104 ? 2.606 -18.625 -26.942 1.00 95.69 104 ARG A CA 1
ATOM 867 C C . ARG A 1 104 ? 1.462 -19.103 -26.035 1.00 95.69 104 ARG A C 1
ATOM 869 O O . ARG A 1 104 ? 0.306 -18.871 -26.362 1.00 95.69 104 ARG A O 1
ATOM 876 N N . ASN A 1 105 ? 1.793 -19.763 -24.924 1.00 95.88 105 ASN A N 1
ATOM 877 C CA . ASN A 1 105 ? 0.821 -20.447 -24.059 1.00 95.88 105 ASN A CA 1
ATOM 878 C C . ASN A 1 105 ? 0.869 -19.991 -22.592 1.00 95.88 105 ASN A C 1
ATOM 880 O O . ASN A 1 105 ? 0.147 -20.542 -21.768 1.00 95.88 105 ASN A O 1
ATOM 884 N N . CYS A 1 106 ? 1.738 -19.045 -22.239 1.00 93.56 106 CYS A N 1
ATOM 885 C CA . CYS A 1 106 ? 1.883 -18.580 -20.863 1.00 93.56 106 CYS A CA 1
ATOM 886 C C . CYS A 1 106 ? 2.451 -17.164 -20.805 1.00 93.56 106 CYS A C 1
ATOM 888 O O . CYS A 1 106 ? 3.083 -16.688 -21.750 1.00 93.56 106 CYS A O 1
ATOM 890 N N . GLU A 1 107 ? 2.240 -16.503 -19.675 1.00 93.88 107 GLU A N 1
ATOM 891 C CA . GLU A 1 107 ? 2.945 -15.274 -19.329 1.00 93.88 107 GLU A CA 1
ATOM 892 C C . GLU A 1 107 ? 4.263 -15.618 -18.636 1.00 93.88 107 GLU A C 1
ATOM 894 O O . GLU A 1 107 ? 4.349 -16.568 -17.857 1.00 93.88 107 GLU A O 1
ATOM 899 N N . LYS A 1 108 ? 5.316 -14.871 -18.968 1.00 94.31 108 LYS A N 1
ATOM 900 C CA . LYS A 1 108 ? 6.653 -15.029 -18.404 1.00 94.31 108 LYS A CA 1
ATOM 901 C C . LYS A 1 108 ? 7.055 -13.714 -17.762 1.00 94.31 108 LYS A C 1
ATOM 903 O O . LYS A 1 108 ? 7.326 -12.747 -18.478 1.00 94.31 108 LYS A O 1
ATOM 908 N N . PHE A 1 109 ? 7.176 -13.717 -16.442 1.00 95.50 109 PHE A N 1
ATOM 909 C CA . PHE A 1 109 ? 7.724 -12.603 -15.683 1.00 95.50 109 PHE A CA 1
ATOM 910 C C . PHE A 1 109 ? 8.769 -13.083 -14.673 1.00 95.50 109 PHE A C 1
ATOM 912 O O . PHE A 1 109 ? 8.617 -14.138 -14.062 1.00 95.50 109 PHE A O 1
ATOM 919 N N . TYR A 1 110 ? 9.866 -12.341 -14.552 1.00 96.31 110 TYR A N 1
ATOM 920 C CA . TYR A 1 110 ? 10.964 -12.611 -13.620 1.00 96.31 110 TYR A CA 1
ATOM 921 C C . TYR A 1 110 ? 11.819 -11.354 -13.452 1.00 96.31 110 TYR A C 1
ATOM 923 O O . TYR A 1 110 ? 11.717 -10.412 -14.231 1.00 96.31 110 TYR A O 1
ATOM 931 N N . GLY A 1 111 ? 12.685 -11.338 -12.445 1.00 96.50 111 GLY A N 1
ATOM 932 C CA . GLY A 1 111 ? 13.635 -10.250 -12.243 1.00 96.50 111 GLY A CA 1
ATOM 933 C C . GLY A 1 111 ? 14.172 -10.235 -10.824 1.00 96.50 111 GLY A C 1
ATOM 934 O O . GLY A 1 111 ? 13.558 -10.787 -9.905 1.00 96.50 111 GLY A O 1
ATOM 935 N N . THR A 1 112 ? 15.324 -9.601 -10.635 1.00 97.06 112 THR A N 1
ATOM 936 C CA . THR A 1 112 ? 15.921 -9.488 -9.294 1.00 97.06 112 THR A CA 1
ATOM 937 C C . THR A 1 112 ? 15.066 -8.644 -8.351 1.00 97.06 112 THR A C 1
ATOM 939 O O . THR A 1 112 ? 15.016 -8.946 -7.160 1.00 97.06 112 THR A O 1
ATOM 942 N N . SER A 1 113 ? 14.336 -7.653 -8.877 1.00 96.81 113 SER A N 1
ATOM 943 C CA . SER A 1 113 ? 13.416 -6.828 -8.090 1.00 96.81 113 SER A CA 1
ATOM 944 C C . SER A 1 113 ? 12.249 -7.653 -7.537 1.00 96.81 113 SER A C 1
ATOM 946 O O . SER A 1 113 ? 11.942 -7.565 -6.353 1.00 96.81 113 SER A O 1
ATOM 948 N N . LEU A 1 114 ? 11.680 -8.563 -8.341 1.00 97.50 114 LEU A N 1
ATOM 949 C CA . LEU A 1 114 ? 10.617 -9.470 -7.889 1.00 97.50 114 LEU A CA 1
ATOM 950 C C . LEU A 1 114 ? 11.085 -10.376 -6.744 1.00 97.50 114 LEU A C 1
ATOM 952 O O . LEU A 1 114 ? 10.395 -10.505 -5.735 1.00 97.50 114 LEU A O 1
ATOM 956 N N . ILE A 1 115 ? 12.268 -10.982 -6.888 1.00 97.00 115 ILE A N 1
ATOM 957 C CA . ILE A 1 115 ? 12.849 -11.855 -5.857 1.00 97.00 115 ILE A CA 1
ATOM 958 C C . ILE A 1 115 ? 13.100 -11.063 -4.571 1.00 97.00 115 ILE A C 1
ATOM 960 O O . ILE A 1 115 ? 12.763 -11.533 -3.484 1.00 97.00 115 ILE A O 1
ATOM 964 N N . ARG A 1 116 ? 13.663 -9.856 -4.694 1.00 97.19 116 ARG A N 1
ATOM 965 C CA . ARG A 1 116 ? 13.938 -8.975 -3.559 1.00 97.19 116 ARG A CA 1
ATOM 966 C C . ARG A 1 116 ? 12.654 -8.587 -2.832 1.00 97.19 116 ARG A C 1
ATOM 968 O O . ARG A 1 116 ? 12.594 -8.746 -1.618 1.00 97.19 116 ARG A O 1
ATOM 975 N N . CYS A 1 117 ? 11.630 -8.127 -3.551 1.00 97.56 117 CYS A N 1
ATOM 976 C CA . CYS A 1 117 ? 10.346 -7.773 -2.951 1.00 97.56 117 CYS A CA 1
ATOM 977 C C . CYS A 1 117 ? 9.713 -8.961 -2.222 1.00 97.56 117 CYS A C 1
ATOM 979 O O . CYS A 1 117 ? 9.286 -8.807 -1.083 1.00 97.56 117 CYS A O 1
ATOM 981 N N . TYR A 1 118 ? 9.728 -10.149 -2.832 1.00 96.62 118 TYR A N 1
ATOM 982 C CA . TYR A 1 118 ? 9.229 -11.380 -2.215 1.00 96.62 118 TYR A CA 1
ATOM 983 C C . TYR A 1 118 ? 9.955 -11.739 -0.909 1.00 96.62 118 TYR A C 1
ATOM 985 O O . TYR A 1 118 ? 9.342 -12.221 0.040 1.00 96.62 118 TYR A O 1
ATOM 993 N N . GLN A 1 119 ? 11.271 -11.531 -0.850 1.00 96.62 119 GLN A N 1
ATOM 994 C CA . GLN A 1 119 ? 12.058 -11.785 0.359 1.00 96.62 119 GLN A CA 1
ATOM 995 C C . GLN A 1 119 ? 11.782 -10.731 1.437 1.00 96.62 119 GLN A C 1
ATOM 997 O O . GLN A 1 119 ? 11.475 -11.088 2.572 1.00 96.62 119 GLN A O 1
ATOM 1002 N N . LEU A 1 120 ? 11.818 -9.447 1.068 1.00 96.69 120 LEU A N 1
ATOM 1003 C CA . LEU A 1 120 ? 11.588 -8.329 1.987 1.00 96.69 120 LEU A CA 1
ATOM 1004 C C . LEU A 1 120 ? 10.175 -8.344 2.575 1.00 96.69 120 LEU A C 1
ATOM 1006 O O . LEU A 1 120 ? 10.003 -8.081 3.761 1.00 96.69 120 LEU A O 1
ATOM 1010 N N . GLU A 1 121 ? 9.161 -8.685 1.779 1.00 95.12 121 GLU A N 1
ATOM 1011 C CA . GLU A 1 121 ? 7.773 -8.794 2.237 1.00 95.12 121 GLU A CA 1
ATOM 1012 C C . GLU A 1 121 ? 7.666 -9.749 3.439 1.00 95.12 121 GLU A C 1
ATOM 1014 O O . GLU A 1 121 ? 7.055 -9.409 4.458 1.00 95.12 121 GLU A O 1
ATOM 1019 N N . LYS A 1 122 ? 8.341 -10.900 3.393 1.00 91.94 122 LYS A N 1
ATOM 1020 C CA . LYS A 1 122 ? 8.303 -11.896 4.474 1.00 91.94 122 LYS A CA 1
ATOM 1021 C C . LYS A 1 122 ? 8.961 -11.418 5.762 1.00 91.94 122 LYS A C 1
ATOM 1023 O O . LYS A 1 122 ? 8.568 -11.847 6.847 1.00 91.94 122 LYS A O 1
ATOM 1028 N N . GLU A 1 123 ? 9.952 -10.543 5.647 1.00 92.12 123 GLU A N 1
ATOM 1029 C CA . GLU A 1 123 ? 10.746 -10.034 6.768 1.00 92.12 123 GLU A CA 1
ATOM 1030 C C . GLU A 1 123 ? 10.075 -8.879 7.514 1.00 92.12 123 GLU A C 1
ATOM 1032 O O . GLU A 1 123 ? 10.522 -8.503 8.594 1.00 92.12 123 GLU A O 1
ATOM 1037 N N . VAL A 1 124 ? 8.992 -8.319 6.976 1.00 93.38 124 VAL A N 1
ATOM 1038 C CA . VAL A 1 124 ? 8.327 -7.141 7.536 1.00 93.38 124 VAL A CA 1
ATOM 1039 C C . VAL A 1 124 ? 7.132 -7.573 8.399 1.00 93.38 124 VAL A C 1
ATOM 1041 O O . VAL A 1 124 ? 6.042 -7.805 7.883 1.00 93.38 124 VAL A O 1
ATOM 1044 N N . PRO A 1 125 ? 7.226 -7.676 9.737 1.00 92.94 125 PRO A N 1
ATOM 1045 C CA . PRO A 1 125 ? 6.091 -8.001 10.611 1.00 92.94 125 PRO A CA 1
ATOM 1046 C C . PRO A 1 125 ? 5.126 -6.814 10.798 1.00 92.94 125 PRO A C 1
ATOM 1048 O O . PRO A 1 125 ? 4.709 -6.508 11.910 1.00 92.94 125 PRO A O 1
ATOM 1051 N N . CYS A 1 126 ? 4.759 -6.134 9.716 1.00 95.75 126 CYS A N 1
ATOM 1052 C CA . CYS A 1 126 ? 3.864 -4.984 9.701 1.00 95.75 126 CYS A CA 1
ATOM 1053 C C . CYS A 1 126 ? 2.968 -5.036 8.450 1.00 95.75 126 CYS A C 1
ATOM 1055 O O . CYS A 1 126 ? 3.276 -5.743 7.486 1.00 95.75 126 CYS A O 1
ATOM 1057 N N . ILE A 1 127 ? 1.834 -4.340 8.500 1.00 96.94 127 ILE A N 1
ATOM 1058 C CA . ILE A 1 127 ? 0.947 -4.134 7.345 1.00 96.94 127 ILE A CA 1
ATOM 1059 C C . ILE A 1 127 ? 1.303 -2.822 6.631 1.00 96.94 127 ILE A C 1
ATOM 1061 O O . ILE A 1 127 ? 2.037 -1.996 7.171 1.00 96.94 127 ILE A O 1
ATOM 1065 N N . GLY A 1 128 ? 0.715 -2.588 5.460 1.00 96.94 128 GLY A N 1
ATOM 1066 C CA . GLY A 1 128 ? 0.892 -1.346 4.708 1.00 96.94 128 GLY A CA 1
ATOM 1067 C C . GLY A 1 128 ? 2.012 -1.442 3.679 1.00 96.94 128 GLY A C 1
ATOM 1068 O O . GLY A 1 128 ? 2.371 -2.537 3.249 1.00 96.94 128 GLY A O 1
ATOM 1069 N N . THR A 1 129 ? 2.525 -0.288 3.256 1.00 98.25 129 THR A N 1
ATOM 1070 C CA . THR A 1 129 ? 3.455 -0.192 2.124 1.00 98.25 129 THR A CA 1
ATOM 1071 C C . THR A 1 129 ? 4.831 0.251 2.573 1.00 98.25 129 THR A C 1
ATOM 1073 O O . THR A 1 129 ? 4.982 1.211 3.334 1.00 98.25 129 THR A O 1
ATOM 1076 N N . PHE A 1 130 ? 5.827 -0.454 2.055 1.00 98.25 130 PHE A N 1
ATOM 1077 C CA . PHE A 1 130 ? 7.237 -0.214 2.279 1.00 98.25 130 PHE A CA 1
ATOM 1078 C C . PHE A 1 130 ? 7.903 0.057 0.938 1.00 98.25 130 PHE A C 1
ATOM 1080 O O . PHE A 1 130 ? 7.519 -0.524 -0.071 1.00 98.25 130 PHE A O 1
ATOM 1087 N N . ILE A 1 131 ? 8.895 0.933 0.915 1.00 98.12 131 ILE A N 1
ATOM 1088 C CA . ILE A 1 131 ? 9.633 1.283 -0.297 1.00 98.12 131 ILE A CA 1
ATOM 1089 C C . ILE A 1 131 ? 11.125 1.097 -0.052 1.00 98.12 131 ILE A C 1
ATOM 1091 O O . ILE A 1 131 ? 11.634 1.441 1.019 1.00 98.12 131 ILE A O 1
ATOM 1095 N N . THR A 1 132 ? 11.820 0.489 -1.009 1.00 97.38 132 THR A N 1
ATOM 1096 C CA . THR A 1 132 ? 13.268 0.292 -0.919 1.00 97.38 132 THR A CA 1
ATOM 1097 C C . THR A 1 132 ? 14.006 1.615 -1.076 1.00 97.38 132 THR A C 1
ATOM 1099 O O . THR A 1 132 ? 13.496 2.552 -1.691 1.00 97.38 132 THR A O 1
ATOM 1102 N N . GLU A 1 133 ? 15.242 1.677 -0.577 1.00 94.19 133 GLU A N 1
ATOM 1103 C CA . GLU A 1 133 ? 16.108 2.851 -0.768 1.00 94.19 133 GLU A CA 1
ATOM 1104 C C . GLU A 1 133 ? 16.234 3.249 -2.250 1.00 94.19 133 GLU A C 1
ATOM 1106 O O . GLU A 1 133 ? 16.212 4.428 -2.584 1.00 94.19 133 GLU A O 1
ATOM 1111 N N . ALA A 1 134 ? 16.321 2.269 -3.156 1.00 93.12 134 ALA A N 1
ATOM 1112 C CA . ALA A 1 134 ? 16.455 2.520 -4.591 1.00 93.12 134 ALA A CA 1
ATOM 1113 C C . ALA A 1 134 ? 15.220 3.211 -5.193 1.00 93.12 134 ALA A C 1
ATOM 1115 O O . ALA A 1 134 ? 15.354 4.035 -6.092 1.00 93.12 134 ALA A O 1
ATOM 1116 N N . ALA A 1 135 ? 14.019 2.888 -4.707 1.00 94.44 135 ALA A N 1
ATOM 1117 C CA . ALA A 1 135 ? 12.782 3.501 -5.182 1.00 94.44 135 ALA A CA 1
ATOM 1118 C C . ALA A 1 135 ? 12.434 4.807 -4.443 1.00 94.44 135 ALA A C 1
ATOM 1120 O O . ALA A 1 135 ? 11.725 5.651 -4.997 1.00 94.44 135 ALA A O 1
ATOM 1121 N N . SER A 1 136 ? 12.930 4.996 -3.214 1.00 93.94 136 SER A N 1
ATOM 1122 C CA . SER A 1 136 ? 12.587 6.145 -2.368 1.00 93.94 136 SER A CA 1
ATOM 1123 C C . SER A 1 136 ? 13.312 7.438 -2.734 1.00 93.94 136 SER A C 1
ATOM 1125 O O . SER A 1 136 ? 12.852 8.504 -2.343 1.00 93.94 136 SER A O 1
ATOM 1127 N N . GLN A 1 137 ? 14.435 7.374 -3.457 1.00 90.12 137 GLN A N 1
ATOM 1128 C CA . GLN A 1 137 ? 15.269 8.550 -3.769 1.00 90.12 137 GLN A CA 1
ATOM 1129 C C . GLN A 1 137 ? 14.523 9.658 -4.520 1.00 90.12 137 GLN A C 1
ATOM 1131 O O . GLN A 1 137 ? 14.821 10.831 -4.328 1.00 90.12 137 GLN A O 1
ATOM 1136 N N . HIS A 1 138 ? 13.530 9.275 -5.318 1.00 83.38 138 HIS A N 1
ATOM 1137 C CA . HIS A 1 138 ? 12.753 10.168 -6.180 1.00 83.38 138 HIS A CA 1
ATOM 1138 C C . HIS A 1 138 ? 11.360 10.464 -5.611 1.00 83.38 138 HIS A C 1
ATOM 1140 O O . HIS A 1 138 ? 10.452 10.901 -6.309 1.00 83.38 138 HIS A O 1
ATOM 1146 N N . GLN A 1 139 ? 11.140 10.130 -4.343 1.00 87.44 139 GLN A N 1
ATOM 1147 C CA . GLN A 1 139 ? 9.847 10.230 -3.695 1.00 87.44 139 GLN A CA 1
ATOM 1148 C C . GLN A 1 139 ? 9.810 11.512 -2.850 1.00 87.44 139 GLN A C 1
ATOM 1150 O O . GLN A 1 139 ? 10.609 11.677 -1.930 1.00 87.44 139 GLN A O 1
ATOM 1155 N N . ASN A 1 140 ? 8.875 12.420 -3.148 1.00 85.44 140 ASN A N 1
ATOM 1156 C CA . ASN A 1 140 ? 8.738 13.706 -2.445 1.00 85.44 140 ASN A CA 1
ATOM 1157 C C . ASN A 1 140 ? 7.289 14.071 -2.049 1.00 85.44 140 ASN A C 1
ATOM 1159 O O . ASN A 1 140 ? 7.052 15.155 -1.517 1.00 85.44 140 ASN A O 1
ATOM 1163 N N . ILE A 1 141 ? 6.318 13.176 -2.272 1.00 88.25 141 ILE A N 1
ATOM 1164 C CA . ILE A 1 141 ? 4.876 13.469 -2.119 1.00 88.25 141 ILE A CA 1
ATOM 1165 C C . ILE A 1 141 ? 4.304 12.907 -0.815 1.00 88.25 141 ILE A C 1
ATOM 1167 O O . ILE A 1 141 ? 3.699 13.611 -0.008 1.00 88.25 141 ILE A O 1
ATOM 1171 N N . PHE A 1 142 ? 4.473 11.609 -0.609 1.00 92.88 142 PHE A N 1
ATOM 1172 C CA . PHE A 1 142 ? 4.073 10.892 0.597 1.00 92.88 142 PHE A CA 1
ATOM 1173 C C . PHE A 1 142 ? 5.137 11.009 1.688 1.00 92.88 142 PHE A C 1
ATOM 1175 O O . PHE A 1 142 ? 6.305 10.746 1.420 1.00 92.88 142 PHE A O 1
ATOM 1182 N N . PRO A 1 143 ? 4.756 11.310 2.937 1.00 93.19 143 PRO A N 1
ATOM 1183 C CA . PRO A 1 143 ? 5.664 11.209 4.057 1.00 93.19 143 PRO A CA 1
ATOM 1184 C C . PRO A 1 143 ? 6.145 9.773 4.256 1.00 93.19 143 PRO A C 1
ATOM 1186 O O . PRO A 1 143 ? 5.382 8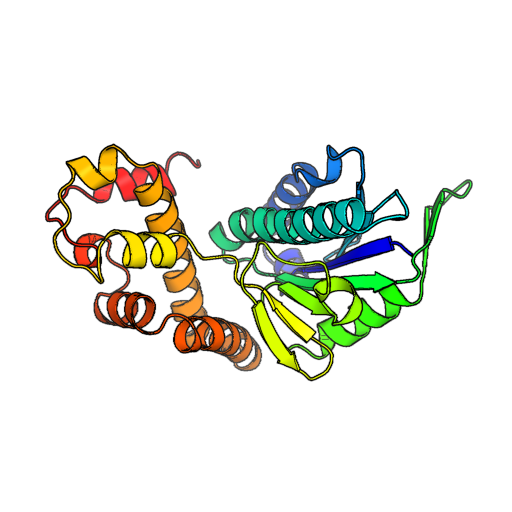.819 4.079 1.00 93.19 143 PRO A O 1
ATOM 1189 N N . MET A 1 144 ? 7.392 9.635 4.705 1.00 95.25 144 MET A N 1
ATOM 1190 C CA . MET A 1 144 ? 8.012 8.346 4.995 1.00 95.25 144 MET A CA 1
ATOM 1191 C C . MET A 1 144 ? 8.805 8.381 6.304 1.00 95.25 144 MET A C 1
ATOM 1193 O O . MET A 1 144 ? 9.208 9.442 6.790 1.00 95.25 144 MET A O 1
ATOM 1197 N N . SER A 1 145 ? 9.030 7.206 6.884 1.00 95.44 145 SER A N 1
ATOM 1198 C CA . SER A 1 145 ? 9.946 7.004 8.009 1.00 95.44 145 SER A CA 1
ATOM 1199 C C . SER A 1 145 ? 10.771 5.753 7.771 1.00 95.44 145 SER A C 1
ATOM 1201 O O . SER A 1 145 ? 10.278 4.776 7.217 1.00 95.44 145 SER A O 1
ATOM 1203 N N . ARG A 1 146 ? 12.034 5.779 8.191 1.00 95.62 146 ARG A N 1
ATOM 1204 C CA . ARG A 1 146 ? 12.926 4.626 8.074 1.00 95.62 146 ARG A CA 1
ATOM 1205 C C . ARG A 1 146 ? 12.330 3.434 8.843 1.00 95.62 146 ARG A C 1
ATOM 1207 O O . ARG A 1 146 ? 11.926 3.601 9.992 1.00 95.62 146 ARG A O 1
ATOM 1214 N N . TYR A 1 147 ? 12.259 2.266 8.203 1.00 95.38 147 TYR A N 1
ATOM 1215 C CA . TYR A 1 147 ? 11.773 1.013 8.796 1.00 95.38 147 TYR A CA 1
ATOM 1216 C C . TYR A 1 147 ? 12.946 0.088 9.149 1.00 95.38 147 TYR A C 1
ATOM 1218 O O . TYR A 1 147 ? 13.112 -0.310 10.297 1.00 95.38 147 TYR A O 1
ATOM 1226 N N . THR A 1 148 ? 13.797 -0.192 8.162 1.00 94.31 148 THR A N 1
ATOM 1227 C CA . THR A 1 148 ? 15.084 -0.896 8.289 1.00 94.31 148 THR A CA 1
ATOM 1228 C C . THR A 1 148 ? 16.120 -0.168 7.438 1.00 94.31 148 THR A C 1
ATOM 1230 O O . THR A 1 148 ? 15.774 0.762 6.714 1.00 94.31 148 THR A O 1
ATOM 1233 N N . GLU A 1 149 ? 17.383 -0.595 7.450 1.00 91.38 149 GLU A N 1
ATOM 1234 C CA . GLU A 1 149 ? 18.400 -0.044 6.537 1.00 91.38 149 GLU A CA 1
ATOM 1235 C C . GLU A 1 149 ? 17.984 -0.124 5.057 1.00 91.38 149 GLU A C 1
ATOM 1237 O O . GLU A 1 149 ? 18.326 0.757 4.276 1.00 91.38 149 GLU A O 1
ATOM 1242 N N . ALA A 1 150 ? 17.186 -1.130 4.682 1.00 93.62 150 ALA A N 1
ATOM 1243 C CA . ALA A 1 150 ? 16.748 -1.351 3.306 1.00 93.62 150 ALA A CA 1
ATOM 1244 C C . ALA A 1 150 ? 15.380 -0.734 2.967 1.00 93.62 150 ALA A C 1
ATOM 1246 O O . ALA A 1 150 ? 15.079 -0.567 1.785 1.00 93.62 150 ALA A O 1
ATOM 1247 N N . LEU A 1 151 ? 14.543 -0.434 3.968 1.00 96.94 151 LEU A N 1
ATOM 1248 C CA . LEU A 1 151 ? 13.132 -0.100 3.770 1.00 96.94 151 LEU A CA 1
ATOM 1249 C C . LEU A 1 151 ? 12.718 1.188 4.475 1.00 96.94 151 LEU A C 1
ATOM 1251 O O . LEU A 1 151 ? 13.087 1.457 5.621 1.00 96.94 151 LEU A O 1
ATOM 1255 N N . TRP A 1 152 ? 11.827 1.915 3.818 1.00 97.69 152 TRP A N 1
ATOM 1256 C CA . TRP A 1 152 ? 11.063 3.021 4.373 1.00 97.69 152 TRP A CA 1
ATOM 1257 C C . TRP A 1 152 ? 9.590 2.640 4.466 1.00 97.69 152 TRP A C 1
ATOM 1259 O O . TRP A 1 152 ? 9.046 2.038 3.547 1.00 97.69 152 TRP A O 1
ATOM 1269 N N . PHE A 1 153 ? 8.936 3.004 5.561 1.00 97.69 153 PHE A N 1
ATOM 1270 C CA . PHE A 1 153 ? 7.489 2.914 5.721 1.00 97.69 153 PHE A CA 1
ATOM 1271 C C . PHE A 1 153 ? 6.810 4.153 5.130 1.00 97.69 153 PHE A C 1
ATOM 1273 O O . PHE A 1 153 ? 7.252 5.276 5.394 1.00 97.69 153 PHE A O 1
ATOM 1280 N N . VAL A 1 154 ? 5.726 3.953 4.376 1.00 97.25 154 VAL A N 1
ATOM 1281 C CA . VAL A 1 154 ? 4.971 5.020 3.701 1.00 97.25 154 VAL A CA 1
ATOM 1282 C C . VAL A 1 154 ? 3.675 5.341 4.451 1.00 97.25 154 VAL A C 1
ATOM 1284 O O . VAL A 1 154 ? 2.872 4.451 4.732 1.00 97.25 154 VAL A O 1
ATOM 1287 N N . TYR A 1 155 ? 3.432 6.626 4.735 1.00 95.44 155 TYR A N 1
ATOM 1288 C CA . TYR A 1 155 ? 2.218 7.082 5.422 1.00 95.44 155 TYR A CA 1
ATOM 1289 C C . TYR A 1 155 ? 1.111 7.450 4.426 1.00 95.44 155 TYR A C 1
ATOM 1291 O O . TYR A 1 155 ? 1.185 8.457 3.714 1.00 95.44 155 TYR A O 1
ATOM 1299 N N . PHE A 1 156 ? 0.039 6.658 4.421 1.00 93.00 156 PHE A N 1
ATOM 1300 C CA . PHE A 1 156 ? -1.153 6.914 3.609 1.00 93.00 156 PHE A CA 1
ATOM 1301 C C . PHE A 1 156 ? -2.115 7.903 4.253 1.00 93.00 156 PHE A C 1
ATOM 1303 O O . PHE A 1 156 ? -2.703 8.721 3.546 1.00 93.00 156 PHE A O 1
ATOM 1310 N N . GLN A 1 157 ? -2.304 7.806 5.568 1.00 89.00 157 GLN A N 1
ATOM 1311 C CA . GLN A 1 157 ? -3.277 8.619 6.283 1.00 89.00 157 GLN A CA 1
ATOM 1312 C C . GLN A 1 157 ? -2.625 9.931 6.690 1.00 89.00 157 GLN A C 1
ATOM 1314 O O . GLN A 1 157 ? -1.732 9.975 7.535 1.00 89.00 157 GLN A O 1
ATOM 1319 N N . GLN A 1 158 ? -3.051 10.996 6.027 1.00 83.44 158 GLN A N 1
ATOM 1320 C CA . GLN A 1 158 ? -2.491 12.334 6.186 1.00 83.44 158 GLN A CA 1
ATOM 1321 C C . GLN A 1 158 ? -3.583 13.377 6.387 1.00 83.44 158 GLN A C 1
ATOM 1323 O O . GLN A 1 158 ? -3.257 14.505 6.757 1.00 83.44 158 GLN A O 1
ATOM 1328 N N . ASN A 1 159 ? -4.855 13.043 6.134 1.00 80.88 159 ASN A N 1
ATOM 1329 C CA . ASN A 1 159 ? -5.914 14.045 6.117 1.00 80.88 159 ASN A CA 1
ATOM 1330 C C . ASN A 1 159 ? -6.107 14.624 7.510 1.00 80.88 159 ASN A C 1
ATOM 1332 O O . ASN A 1 159 ? -6.099 15.840 7.657 1.00 80.88 159 ASN A O 1
ATOM 1336 N N . TYR A 1 160 ? -6.150 13.782 8.541 1.00 75.88 160 TYR A N 1
ATOM 1337 C CA . TYR A 1 160 ? -6.244 14.250 9.919 1.00 75.88 160 TYR A CA 1
ATOM 1338 C C . TYR A 1 160 ? -5.048 15.124 10.338 1.00 75.88 160 TYR A C 1
ATOM 1340 O O . TYR A 1 160 ? -5.229 16.073 11.097 1.00 75.88 160 TYR A O 1
ATOM 1348 N N . TYR A 1 161 ? -3.834 14.847 9.842 1.00 75.94 161 TYR A N 1
ATOM 1349 C CA . TYR A 1 161 ? -2.654 15.656 10.161 1.00 75.94 161 TYR A CA 1
ATOM 1350 C C . TYR A 1 161 ? -2.717 17.016 9.468 1.00 75.94 161 TYR A C 1
ATOM 1352 O O . TYR A 1 161 ? -2.619 18.043 10.138 1.00 75.94 161 TYR A O 1
ATOM 1360 N N . ARG A 1 162 ? -2.952 17.025 8.149 1.00 77.12 162 ARG A N 1
ATOM 1361 C CA . ARG A 1 162 ? -3.140 18.254 7.358 1.00 77.12 162 ARG A CA 1
ATOM 1362 C C . ARG A 1 162 ? -4.236 19.120 7.963 1.00 77.12 162 ARG A C 1
ATOM 1364 O O . ARG A 1 162 ? -4.084 20.327 8.101 1.00 77.12 162 ARG A O 1
ATOM 1371 N N . PHE A 1 163 ? -5.312 18.476 8.394 1.00 72.31 163 PHE A N 1
ATOM 1372 C CA . PHE A 1 163 ? -6.393 19.137 9.087 1.00 72.31 163 PHE A CA 1
ATOM 1373 C C . PHE A 1 163 ? -5.932 19.709 10.441 1.00 72.31 163 PHE A C 1
ATOM 1375 O O . PHE A 1 163 ? -6.153 20.882 10.725 1.00 72.31 163 PHE A O 1
ATOM 1382 N N . SER A 1 164 ? -5.223 18.936 11.268 1.00 70.19 164 SER A N 1
ATOM 1383 C CA . SER A 1 164 ? -4.719 19.422 12.563 1.00 70.19 164 SER A CA 1
ATOM 1384 C C . SER A 1 164 ? -3.750 20.611 12.449 1.00 70.19 164 SER A C 1
ATOM 1386 O O . SER A 1 164 ? -3.802 21.509 13.291 1.00 70.19 164 SER A O 1
ATOM 1388 N N . GLU A 1 165 ? -2.921 20.646 11.400 1.00 71.38 165 GLU A N 1
ATOM 1389 C CA . GLU A 1 165 ? -2.001 21.747 11.084 1.00 71.38 165 GLU A CA 1
ATOM 1390 C C . GLU A 1 165 ? -2.771 23.016 10.701 1.00 71.38 165 GLU A C 1
ATOM 1392 O O . GLU A 1 165 ? -2.534 24.086 11.264 1.00 71.38 165 GLU A O 1
ATOM 1397 N N . ASN A 1 166 ? -3.756 22.883 9.806 1.00 69.19 166 ASN A N 1
ATOM 1398 C CA . ASN A 1 166 ? -4.567 24.003 9.326 1.00 69.19 166 ASN A CA 1
ATOM 1399 C C . ASN A 1 166 ? -5.388 24.664 10.446 1.00 69.19 166 ASN A C 1
ATOM 1401 O O . ASN A 1 166 ? -5.635 25.869 10.404 1.00 69.19 166 ASN A O 1
ATOM 1405 N N . TYR A 1 167 ? -5.769 23.898 11.473 1.00 65.38 167 TYR A N 1
ATOM 1406 C CA . TYR A 1 167 ? -6.658 24.357 12.544 1.00 65.38 167 TYR A CA 1
ATOM 1407 C C . TYR A 1 167 ? -6.010 24.370 13.940 1.00 65.38 167 TYR A C 1
ATOM 1409 O O . TYR A 1 167 ? -6.715 24.387 14.950 1.00 65.38 167 TYR A O 1
ATOM 1417 N N . LYS A 1 168 ? -4.669 24.412 14.007 1.00 60.84 168 LYS A N 1
ATOM 1418 C CA . LYS A 1 168 ? -3.865 24.620 15.232 1.00 60.84 168 LYS A CA 1
ATOM 1419 C C . LYS A 1 168 ? -4.265 23.731 16.428 1.00 60.84 168 LYS A C 1
ATOM 1421 O O . LYS A 1 168 ? -4.390 24.221 17.548 1.00 60.84 168 LYS A O 1
ATOM 1426 N N . GLY A 1 169 ? -4.410 22.421 16.208 1.00 57.09 169 GLY A N 1
ATOM 1427 C CA . GLY A 1 169 ? -4.420 21.429 17.302 1.00 57.09 169 GLY A CA 1
ATOM 1428 C C . GLY A 1 169 ? -5.725 21.262 18.097 1.00 57.09 169 GLY A C 1
ATOM 1429 O O . GLY A 1 169 ? -5.651 21.003 19.288 1.00 57.09 169 GLY A O 1
ATOM 1430 N N . TRP A 1 170 ? -6.879 21.439 17.445 1.00 60.94 170 TRP A N 1
ATOM 1431 C CA . TRP A 1 170 ? -8.274 21.137 17.848 1.00 60.94 170 TRP A CA 1
ATOM 1432 C C . TRP A 1 170 ? -8.597 20.682 19.305 1.00 60.94 170 TRP A C 1
ATOM 1434 O O . TRP A 1 170 ? -8.008 19.727 19.787 1.00 60.94 170 TRP A O 1
ATOM 1444 N N . PRO A 1 171 ? -9.626 21.242 19.996 1.00 53.53 171 PRO A N 1
ATOM 1445 C CA . PRO A 1 171 ? -11.013 21.236 19.501 1.00 53.53 171 PRO A CA 1
ATOM 1446 C C . PRO A 1 171 ? -11.752 22.600 19.502 1.00 53.53 171 PRO A C 1
ATOM 1448 O O . PRO A 1 171 ? -11.421 23.489 20.287 1.00 53.53 171 PRO A O 1
ATOM 1451 N N . ASN A 1 172 ? -12.781 22.690 18.623 1.00 54.53 172 ASN A N 1
ATOM 1452 C CA . ASN A 1 172 ? -13.888 23.681 18.451 1.00 54.53 172 ASN A CA 1
ATOM 1453 C C . ASN A 1 172 ? -14.051 24.230 17.008 1.00 54.53 172 ASN A C 1
ATOM 1455 O O . ASN A 1 172 ? -14.135 25.444 16.822 1.00 54.53 172 ASN A O 1
ATOM 1459 N N . LEU A 1 173 ? -14.119 23.386 15.970 1.00 60.28 173 LEU A N 1
ATOM 1460 C CA . LEU A 1 173 ? -14.476 23.913 14.636 1.00 60.28 173 LEU A CA 1
ATOM 1461 C C . LEU A 1 173 ? -15.980 23.882 14.443 1.00 60.28 173 LEU A C 1
ATOM 1463 O O . LEU A 1 173 ? -16.653 22.987 14.931 1.00 60.28 173 LEU A O 1
ATOM 1467 N N . SER A 1 174 ? -16.519 24.869 13.741 1.00 60.16 174 SER A N 1
ATOM 1468 C CA . SER A 1 174 ? -17.943 24.908 13.427 1.00 60.16 174 SER A CA 1
ATOM 1469 C C . SER A 1 174 ? -18.298 23.889 12.341 1.00 60.16 174 SER A C 1
ATOM 1471 O O . SER A 1 174 ? -17.486 23.577 11.473 1.00 60.16 174 SER A O 1
ATOM 1473 N N . LEU A 1 175 ? -19.556 23.428 12.328 1.00 58.97 175 LEU A N 1
ATOM 1474 C CA . LEU A 1 175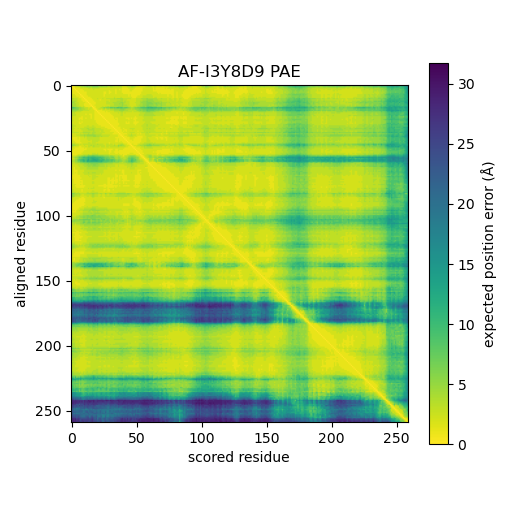 ? -20.091 22.591 11.240 1.00 58.97 175 LEU A CA 1
ATOM 1475 C C . LEU A 1 175 ? -19.905 23.241 9.864 1.00 58.97 175 LEU A C 1
ATOM 1477 O O . LEU A 1 175 ? -19.640 22.545 8.900 1.00 58.97 175 LEU A O 1
ATOM 1481 N N . SER A 1 176 ? -19.948 24.574 9.781 1.00 60.78 176 SER A N 1
ATOM 1482 C CA . SER A 1 176 ? -19.705 25.296 8.529 1.00 60.78 176 SER A CA 1
ATOM 1483 C C . SER A 1 176 ? -18.298 25.089 7.961 1.00 60.78 176 SER A C 1
ATOM 1485 O O . SER A 1 176 ? -18.138 25.141 6.750 1.00 60.78 176 SER A O 1
ATOM 1487 N N . VAL A 1 177 ? -17.290 24.852 8.808 1.00 61.78 177 VAL A N 1
ATOM 1488 C CA . VAL A 1 177 ? -15.922 24.525 8.368 1.00 61.78 177 VAL A CA 1
ATOM 1489 C C . VAL A 1 177 ? -15.847 23.081 7.869 1.00 61.78 177 VAL A C 1
ATOM 1491 O O . VAL A 1 177 ? -15.135 22.783 6.919 1.00 61.78 177 VAL A O 1
ATOM 1494 N N . LEU A 1 178 ? -16.632 22.193 8.477 1.00 60.50 178 LEU A N 1
ATOM 1495 C CA . LEU A 1 178 ? -16.668 20.767 8.155 1.00 60.50 178 LEU A CA 1
ATOM 1496 C C . LEU A 1 178 ? -17.527 20.442 6.923 1.00 60.50 178 LEU A C 1
ATOM 1498 O O . LEU A 1 178 ? -17.212 19.505 6.198 1.00 60.50 178 LEU A O 1
ATOM 1502 N N . ASP A 1 179 ? -18.580 21.213 6.657 1.00 58.97 179 ASP A N 1
ATOM 1503 C CA . ASP A 1 179 ? -19.453 21.021 5.490 1.00 58.97 179 ASP A CA 1
ATOM 1504 C C . ASP A 1 179 ? -18.871 21.648 4.210 1.00 58.97 179 ASP A C 1
ATOM 1506 O O . ASP A 1 179 ? -19.222 21.239 3.105 1.00 58.97 179 ASP A O 1
ATOM 1510 N N . GLN A 1 180 ? -17.995 22.651 4.333 1.00 55.88 180 GLN A N 1
ATOM 1511 C CA . GLN A 1 180 ? -17.390 23.334 3.180 1.00 55.88 180 GLN A CA 1
ATOM 1512 C C . GLN A 1 180 ? -16.153 22.619 2.631 1.00 55.88 180 GLN A C 1
ATOM 1514 O O . GLN A 1 180 ? -15.807 22.799 1.463 1.00 55.88 180 GLN A O 1
ATOM 1519 N N . GLU A 1 181 ? -15.502 21.791 3.442 1.00 56.09 181 GLU A N 1
ATOM 1520 C CA . GLU A 1 181 ? -14.346 21.011 3.033 1.00 56.09 181 GLU A CA 1
ATOM 1521 C C . GLU A 1 181 ? -14.731 19.527 3.018 1.00 56.09 181 GLU A C 1
ATOM 1523 O O . GLU A 1 181 ? -15.111 18.958 4.036 1.00 56.09 181 GLU A O 1
ATOM 1528 N N . LEU A 1 182 ? -14.550 18.846 1.882 1.00 54.97 182 LEU A N 1
ATOM 1529 C CA . LEU A 1 182 ? -14.635 17.377 1.724 1.00 54.97 182 LEU A CA 1
ATOM 1530 C C . LEU A 1 182 ? -13.754 16.575 2.725 1.00 54.97 182 LEU A C 1
ATOM 1532 O O . LEU A 1 182 ? -13.704 15.345 2.688 1.00 54.97 182 LEU A O 1
ATOM 1536 N N . SER A 1 183 ? -13.051 17.261 3.627 1.00 64.44 183 SER A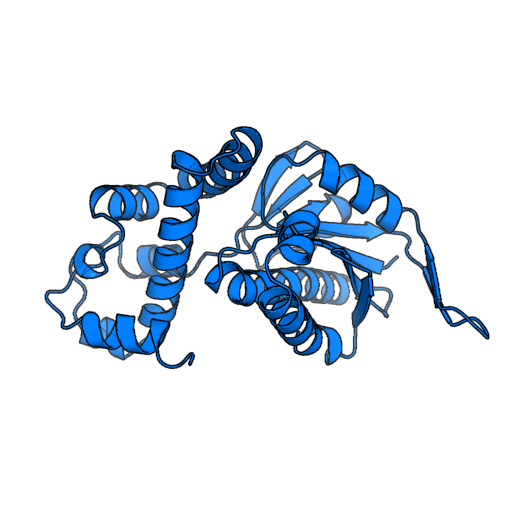 N 1
ATOM 1537 C CA . SER A 1 183 ? -12.165 16.754 4.666 1.00 64.44 183 SER A CA 1
ATOM 1538 C C . SER A 1 183 ? -12.889 15.930 5.732 1.00 64.44 183 SER A C 1
ATOM 1540 O O . SER A 1 183 ? -12.309 14.975 6.248 1.00 64.44 183 SER A O 1
ATOM 1542 N N . THR A 1 184 ? -14.163 16.203 6.025 1.00 68.25 184 THR A N 1
ATOM 1543 C CA . THR A 1 184 ? -14.880 15.519 7.118 1.00 68.25 184 THR A CA 1
ATOM 1544 C C . THR A 1 184 ? -15.120 14.036 6.832 1.00 68.25 184 THR A C 1
ATOM 1546 O O . THR A 1 184 ? -14.933 13.195 7.715 1.00 68.25 184 THR A O 1
ATOM 1549 N N . HIS A 1 185 ? -15.460 13.684 5.587 1.00 72.25 185 HIS A N 1
ATOM 1550 C CA . HIS A 1 185 ? -15.606 12.285 5.173 1.00 72.25 185 HIS A CA 1
ATOM 1551 C C . HIS A 1 185 ? -14.264 11.544 5.190 1.00 72.25 185 HIS A C 1
ATOM 1553 O O . HIS A 1 185 ? -14.210 10.386 5.605 1.00 72.25 185 HIS A O 1
ATOM 1559 N N . LEU A 1 186 ? -13.175 12.209 4.792 1.00 77.94 186 LEU A N 1
ATOM 1560 C CA . LEU A 1 186 ? -11.830 11.630 4.800 1.00 77.94 186 LEU A CA 1
ATOM 1561 C C . LEU A 1 186 ? -11.349 11.357 6.230 1.00 77.94 186 LEU A C 1
ATOM 1563 O O . LEU A 1 186 ? -10.882 10.259 6.520 1.00 77.94 186 LEU A O 1
ATOM 1567 N N . ILE A 1 187 ? -11.551 12.302 7.151 1.00 79.38 187 ILE A N 1
ATOM 1568 C CA . ILE A 1 187 ? -11.213 12.116 8.569 1.00 79.38 187 ILE A CA 1
ATOM 1569 C C . ILE A 1 187 ? -12.056 10.996 9.185 1.00 79.38 187 ILE A C 1
ATOM 1571 O O . ILE A 1 187 ? -11.529 10.166 9.924 1.00 79.38 187 ILE A O 1
ATOM 1575 N N . ALA A 1 188 ? -13.352 10.925 8.864 1.00 78.50 188 ALA A N 1
ATOM 1576 C CA . ALA A 1 188 ? -14.214 9.849 9.344 1.00 78.50 188 ALA A CA 1
ATOM 1577 C C . ALA A 1 188 ? -13.733 8.467 8.864 1.00 78.50 188 ALA A C 1
ATOM 1579 O O . ALA A 1 188 ? -13.718 7.520 9.655 1.00 78.50 188 ALA A O 1
ATOM 1580 N N . GLN A 1 189 ? -13.295 8.354 7.604 1.00 81.06 189 GLN A N 1
ATOM 1581 C CA . GLN A 1 189 ? -12.705 7.125 7.062 1.00 81.06 189 GLN A CA 1
ATOM 1582 C C . GLN A 1 189 ? -11.401 6.754 7.780 1.00 81.06 189 GLN A C 1
ATOM 1584 O O . GLN A 1 189 ? -11.239 5.604 8.191 1.00 81.06 189 GLN A O 1
ATOM 1589 N N . GLU A 1 190 ? -10.494 7.712 7.989 1.00 87.38 190 GLU A N 1
ATOM 1590 C CA . GLU A 1 190 ? -9.234 7.478 8.706 1.00 87.38 190 GLU A CA 1
ATOM 1591 C C . GLU A 1 190 ? -9.485 7.068 10.165 1.00 87.38 190 GLU A C 1
ATOM 1593 O O . GLU A 1 190 ? -8.908 6.095 10.652 1.00 87.38 190 GLU A O 1
ATOM 1598 N N . MET A 1 191 ? -10.408 7.733 10.859 1.00 85.69 191 MET A N 1
ATOM 1599 C CA . MET A 1 191 ? -10.780 7.390 12.231 1.00 85.69 191 MET A CA 1
ATOM 1600 C C . MET A 1 191 ? -11.407 5.988 12.320 1.00 85.69 191 MET A C 1
ATOM 1602 O O . MET A 1 191 ? -11.088 5.224 13.235 1.00 85.69 191 MET A O 1
ATOM 1606 N N . TYR A 1 192 ? -12.272 5.615 11.369 1.00 86.56 192 TYR A N 1
ATOM 1607 C CA . TYR A 1 192 ? -12.846 4.267 11.291 1.00 86.56 192 TYR A CA 1
ATOM 1608 C C . TYR A 1 192 ? -11.773 3.197 11.045 1.00 86.56 192 TYR A C 1
ATOM 1610 O O . TYR A 1 192 ? -11.759 2.164 11.719 1.00 86.56 192 TYR A O 1
ATOM 1618 N N . LEU A 1 193 ? -10.825 3.468 10.148 1.00 90.81 193 LEU A N 1
ATOM 1619 C CA . LEU A 1 193 ? -9.665 2.614 9.917 1.00 90.81 193 LEU A CA 1
ATOM 1620 C C . LEU A 1 193 ? -8.865 2.409 11.212 1.00 90.81 193 LEU A C 1
ATOM 1622 O O . LEU A 1 193 ? -8.636 1.268 11.620 1.00 90.81 193 LEU A O 1
ATOM 1626 N N . PHE A 1 194 ? -8.478 3.485 11.906 1.00 91.62 194 PHE A N 1
ATOM 1627 C CA . PHE A 1 194 ? -7.714 3.368 13.152 1.00 91.62 194 PHE A CA 1
ATOM 1628 C C . PHE A 1 194 ? -8.494 2.667 14.265 1.00 91.62 194 PHE A C 1
ATOM 1630 O O . PHE A 1 194 ? -7.886 1.978 15.091 1.00 91.62 194 PHE A O 1
ATOM 1637 N N . LYS A 1 195 ? -9.827 2.764 14.266 1.00 90.69 195 LYS A N 1
ATOM 1638 C CA . LYS A 1 195 ? -10.690 1.986 15.159 1.00 90.69 195 LYS A CA 1
ATOM 1639 C C . LYS A 1 195 ? -10.568 0.485 14.890 1.00 90.69 195 LYS A C 1
ATOM 1641 O O . LYS A 1 195 ? -10.345 -0.272 15.836 1.00 90.69 195 LYS A O 1
ATOM 1646 N N . ILE A 1 196 ? -10.671 0.052 13.628 1.00 91.50 196 ILE A N 1
ATOM 1647 C CA . ILE A 1 196 ? -10.494 -1.361 13.240 1.00 91.50 196 ILE A CA 1
ATOM 1648 C C . ILE A 1 196 ? -9.093 -1.843 13.616 1.00 91.50 196 ILE A C 1
ATOM 1650 O O . ILE A 1 196 ? -8.951 -2.877 14.269 1.00 91.50 196 ILE A O 1
ATOM 1654 N N . LEU A 1 197 ? -8.062 -1.076 13.255 1.00 93.88 197 LEU A N 1
ATOM 1655 C CA . LEU A 1 197 ? -6.669 -1.408 13.553 1.00 93.88 197 LEU A CA 1
ATOM 1656 C C . LEU A 1 197 ? -6.432 -1.545 15.058 1.00 93.88 197 LEU A C 1
ATOM 1658 O O . LEU A 1 197 ? -5.821 -2.515 15.498 1.00 93.88 197 LEU A O 1
ATOM 1662 N N . THR A 1 198 ? -6.958 -0.618 15.863 1.00 93.75 198 THR A N 1
ATOM 1663 C CA . THR A 1 198 ? -6.822 -0.653 17.328 1.00 93.75 198 THR A CA 1
ATOM 1664 C C . THR A 1 198 ? -7.534 -1.856 17.933 1.00 93.75 198 THR A C 1
ATOM 1666 O O . THR A 1 198 ? -6.990 -2.493 18.837 1.00 93.75 198 THR A O 1
ATOM 1669 N N . LYS A 1 199 ? -8.722 -2.201 17.424 1.00 93.12 199 LYS A N 1
ATOM 1670 C CA . LYS A 1 199 ? -9.439 -3.409 17.840 1.00 93.12 199 LYS A CA 1
ATOM 1671 C C . LYS A 1 199 ? -8.621 -4.659 17.517 1.00 93.12 199 LYS A C 1
ATOM 1673 O O . LYS A 1 199 ? -8.334 -5.447 18.413 1.00 93.12 199 LYS A O 1
ATOM 1678 N N . ASN A 1 200 ? -8.168 -4.807 16.274 1.00 93.62 200 ASN A N 1
ATOM 1679 C CA . ASN A 1 200 ? -7.392 -5.971 15.851 1.00 93.62 200 ASN A CA 1
ATOM 1680 C C . ASN A 1 200 ? -6.037 -6.076 16.572 1.00 93.62 200 ASN A C 1
ATOM 1682 O O . ASN A 1 200 ? -5.622 -7.170 16.938 1.00 93.62 200 ASN A O 1
ATOM 1686 N N . ALA A 1 201 ? -5.376 -4.955 16.863 1.00 94.94 201 ALA A N 1
ATOM 1687 C CA . ALA A 1 201 ? -4.144 -4.911 17.651 1.00 94.94 201 ALA A CA 1
ATOM 1688 C C . ALA A 1 201 ? -4.314 -5.426 19.094 1.00 94.94 201 ALA A C 1
ATOM 1690 O O . ALA A 1 201 ? -3.337 -5.863 19.707 1.00 94.94 201 ALA A O 1
ATOM 1691 N N . ARG A 1 202 ? -5.529 -5.365 19.652 1.00 93.94 202 ARG A N 1
ATOM 1692 C CA . ARG A 1 202 ? -5.839 -5.795 21.026 1.00 93.94 202 ARG A CA 1
ATOM 1693 C C . ARG A 1 202 ? -6.461 -7.187 21.076 1.00 93.94 202 ARG A C 1
ATOM 1695 O O . ARG A 1 202 ? -6.071 -7.998 21.908 1.00 93.94 202 ARG A O 1
ATOM 1702 N N . GLU A 1 203 ? -7.404 -7.458 20.181 1.00 94.94 203 GLU A N 1
ATOM 1703 C CA . GLU A 1 203 ? -8.365 -8.558 20.317 1.00 94.94 203 GLU A CA 1
ATOM 1704 C C . GLU A 1 203 ? -8.185 -9.679 19.288 1.00 94.94 203 GLU A C 1
ATOM 1706 O O . GLU A 1 203 ? -8.790 -10.737 19.449 1.00 94.94 203 GLU A O 1
ATOM 1711 N N . HIS A 1 204 ? -7.376 -9.495 18.234 1.00 93.56 204 HIS A N 1
ATOM 1712 C CA . HIS A 1 204 ? -7.228 -10.538 17.213 1.00 93.56 204 HIS A CA 1
ATOM 1713 C C . HIS A 1 204 ? -6.730 -11.845 17.844 1.00 93.56 204 HIS A C 1
ATOM 1715 O O . HIS A 1 204 ? -5.801 -11.818 18.649 1.00 93.56 204 HIS A O 1
ATOM 1721 N N . ALA A 1 205 ? -7.313 -12.991 17.478 1.00 92.06 205 ALA A N 1
ATOM 1722 C CA . ALA A 1 205 ? -7.047 -14.274 18.140 1.00 92.06 205 ALA A CA 1
ATOM 1723 C C . ALA A 1 205 ? -5.554 -14.656 18.116 1.00 92.06 205 ALA A C 1
ATOM 1725 O O . ALA A 1 205 ? -4.975 -15.042 19.134 1.00 92.06 205 ALA A O 1
ATOM 1726 N N . LEU A 1 206 ? -4.914 -14.477 16.959 1.00 92.62 206 LEU A N 1
ATOM 1727 C CA . LEU A 1 206 ? -3.509 -14.817 16.743 1.00 92.62 206 LEU A CA 1
ATOM 1728 C C . LEU A 1 206 ? -2.551 -13.697 17.217 1.00 92.62 206 LEU A C 1
ATOM 1730 O O . LEU A 1 206 ? -2.663 -12.568 16.725 1.00 92.62 206 LEU A O 1
ATOM 1734 N N . PRO A 1 207 ? -1.584 -13.979 18.121 1.00 93.94 207 PRO A N 1
ATOM 1735 C CA . PRO A 1 207 ? -0.654 -12.973 18.653 1.00 93.94 207 PRO A CA 1
ATOM 1736 C C . PRO A 1 207 ? 0.249 -12.311 17.608 1.00 93.94 207 PRO A C 1
ATOM 1738 O O . PRO A 1 207 ? 0.443 -11.099 17.641 1.00 93.94 207 PRO A O 1
ATOM 1741 N N . ASN A 1 208 ? 0.768 -13.087 16.658 1.00 91.69 208 ASN A N 1
ATOM 1742 C CA . ASN A 1 208 ? 1.598 -12.581 15.562 1.00 91.69 208 ASN A CA 1
ATOM 1743 C C . ASN A 1 208 ? 0.829 -11.586 14.677 1.00 91.69 208 ASN A C 1
ATOM 1745 O O . ASN A 1 208 ? 1.396 -10.603 14.214 1.00 91.69 208 ASN A O 1
ATOM 1749 N N . VAL A 1 209 ? -0.472 -11.797 14.474 1.00 92.62 209 VAL A N 1
ATOM 1750 C CA . VAL A 1 209 ? -1.321 -10.865 13.726 1.00 92.62 209 VAL A CA 1
ATOM 1751 C C . VAL A 1 209 ? -1.583 -9.589 14.534 1.00 92.62 209 VAL A C 1
ATOM 1753 O O . VAL A 1 209 ? -1.489 -8.498 13.975 1.00 92.62 209 VAL A O 1
ATOM 1756 N N . ARG A 1 210 ? -1.811 -9.689 15.856 1.00 95.75 210 ARG A N 1
ATOM 1757 C CA . ARG A 1 210 ? -1.894 -8.502 16.734 1.00 95.75 210 ARG A CA 1
ATOM 1758 C C . ARG A 1 210 ? -0.644 -7.633 16.615 1.00 95.75 210 ARG A C 1
ATOM 1760 O O . ARG A 1 210 ? -0.765 -6.420 16.463 1.00 95.75 210 ARG A O 1
ATOM 1767 N N . GLN A 1 211 ? 0.537 -8.254 16.624 1.00 95.19 211 GLN A N 1
ATOM 1768 C CA . GLN A 1 211 ? 1.818 -7.557 16.508 1.00 95.19 211 GLN A CA 1
ATOM 1769 C C . GLN A 1 211 ? 1.930 -6.750 15.205 1.00 95.19 211 GLN A C 1
ATOM 1771 O O . GLN A 1 211 ? 2.403 -5.617 15.246 1.00 95.19 211 GLN A O 1
ATOM 1776 N N . LYS A 1 212 ? 1.427 -7.270 14.074 1.00 95.38 212 LYS A N 1
ATOM 1777 C CA . LYS A 1 212 ? 1.428 -6.539 12.791 1.00 95.38 212 LYS A CA 1
ATOM 1778 C C . LYS A 1 212 ? 0.638 -5.231 12.866 1.00 95.38 212 LYS A C 1
ATOM 1780 O O . LYS A 1 212 ? 1.112 -4.195 12.405 1.00 95.38 212 LYS A O 1
ATOM 1785 N N . TYR A 1 213 ? -0.550 -5.265 13.471 1.00 96.25 213 TYR A N 1
ATOM 1786 C CA . TYR A 1 213 ? -1.376 -4.069 13.657 1.00 96.25 213 TYR A CA 1
ATOM 1787 C C . TYR A 1 213 ? -0.771 -3.096 14.672 1.00 96.25 213 TYR A C 1
ATOM 1789 O O . TYR A 1 213 ? -0.834 -1.885 14.477 1.00 96.25 213 TYR A O 1
ATOM 1797 N N . GLN A 1 214 ? -0.161 -3.613 15.741 1.00 95.88 214 GLN A N 1
ATOM 1798 C CA . GLN A 1 214 ? 0.545 -2.791 16.724 1.00 95.88 214 GLN A CA 1
ATOM 1799 C C . GLN A 1 214 ? 1.728 -2.052 16.094 1.00 95.88 214 GLN A C 1
ATOM 1801 O O . GLN A 1 214 ? 1.847 -0.849 16.300 1.00 95.88 214 GLN A O 1
ATOM 1806 N N . ALA A 1 215 ? 2.543 -2.740 15.287 1.00 96.00 215 ALA A N 1
ATOM 1807 C CA . ALA A 1 215 ? 3.672 -2.138 14.584 1.00 96.00 215 ALA A CA 1
ATOM 1808 C C . ALA A 1 215 ? 3.221 -0.981 13.680 1.00 96.00 215 ALA A C 1
ATOM 1810 O O . ALA A 1 215 ? 3.799 0.100 13.728 1.00 96.00 215 ALA A O 1
ATOM 1811 N N . TYR A 1 216 ? 2.139 -1.174 12.922 1.00 95.81 216 TYR A N 1
ATOM 1812 C CA . TYR A 1 216 ? 1.565 -0.124 12.082 1.00 95.81 216 TYR A CA 1
ATOM 1813 C C . TYR A 1 216 ? 1.101 1.086 12.899 1.00 95.81 216 TYR A C 1
ATOM 1815 O O . TYR A 1 216 ? 1.447 2.223 12.587 1.00 95.81 216 TYR A O 1
ATOM 1823 N N . LEU A 1 217 ? 0.346 0.852 13.978 1.00 94.56 217 LEU A N 1
ATOM 1824 C CA . LEU A 1 217 ? -0.117 1.925 14.860 1.00 94.56 217 LEU A CA 1
ATOM 1825 C C . LEU A 1 217 ? 1.048 2.688 15.498 1.00 94.56 217 LEU A C 1
ATOM 1827 O O . LEU A 1 217 ? 0.925 3.890 15.708 1.00 94.56 217 LEU A O 1
ATOM 1831 N N . GLU A 1 218 ? 2.168 2.025 15.780 1.00 94.31 218 GLU A N 1
ATOM 1832 C CA . GLU A 1 218 ? 3.333 2.657 16.396 1.00 94.31 218 GLU A CA 1
ATOM 1833 C C . GLU A 1 218 ? 4.029 3.661 15.472 1.00 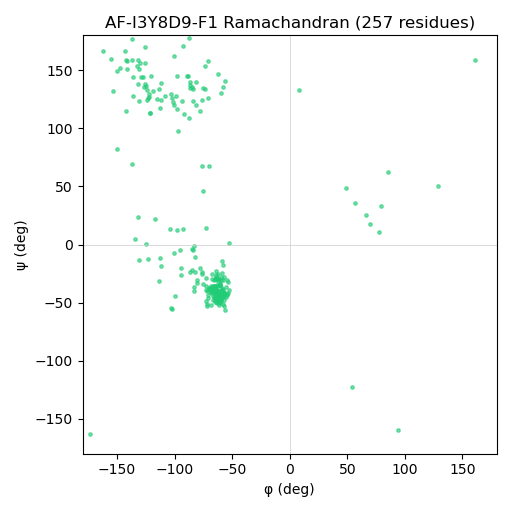94.31 218 GLU A C 1
ATOM 1835 O O . GLU A 1 218 ? 4.431 4.729 15.936 1.00 94.31 218 GLU A O 1
ATOM 1840 N N . PHE A 1 219 ? 4.083 3.398 14.160 1.00 93.94 219 PHE A N 1
ATOM 1841 C CA . PHE A 1 219 ? 4.544 4.395 13.184 1.00 93.94 219 PHE A CA 1
ATOM 1842 C C . PHE A 1 219 ? 3.670 5.647 13.225 1.00 93.94 219 PHE A C 1
ATOM 1844 O O . PHE A 1 219 ? 4.168 6.771 13.324 1.00 93.94 219 PHE A O 1
ATOM 1851 N N . TYR A 1 220 ? 2.352 5.456 13.220 1.00 92.19 220 TYR A N 1
ATOM 1852 C CA . TYR A 1 220 ? 1.405 6.565 13.272 1.00 92.19 220 TYR A CA 1
ATOM 1853 C C . TYR A 1 220 ? 1.439 7.320 14.601 1.00 92.19 220 TYR A C 1
ATOM 1855 O O . TYR A 1 220 ? 1.389 8.545 14.581 1.00 92.19 220 TYR A O 1
ATOM 1863 N N . ARG A 1 221 ? 1.600 6.640 15.744 1.00 89.94 221 ARG A N 1
ATOM 1864 C CA . ARG A 1 221 ? 1.800 7.303 17.045 1.00 89.94 221 ARG A CA 1
ATOM 1865 C C . ARG A 1 221 ? 3.094 8.098 17.088 1.00 89.94 221 ARG A C 1
ATOM 1867 O O . ARG A 1 221 ? 3.093 9.219 17.581 1.00 89.94 221 ARG A O 1
ATOM 1874 N N . SER A 1 222 ? 4.178 7.527 16.570 1.00 89.88 222 SER A N 1
ATOM 1875 C CA . SER A 1 222 ? 5.496 8.163 16.579 1.00 89.88 222 SER A CA 1
ATOM 1876 C C . SER A 1 222 ? 5.509 9.439 15.744 1.00 89.88 222 SER A C 1
ATOM 1878 O O . SER A 1 222 ? 6.089 10.442 16.150 1.00 89.88 222 SER A O 1
ATOM 1880 N N . ARG A 1 223 ? 4.846 9.420 14.582 1.00 87.25 223 ARG A N 1
ATOM 1881 C CA . ARG A 1 223 ? 4.777 10.580 13.688 1.00 87.25 223 ARG A CA 1
ATOM 1882 C C . ARG A 1 223 ? 3.684 11.577 14.078 1.00 87.25 223 ARG A C 1
ATOM 1884 O O . ARG A 1 223 ? 3.880 12.780 13.938 1.00 87.25 223 ARG A O 1
ATOM 1891 N N . TYR A 1 224 ? 2.542 11.084 14.553 1.00 83.38 224 TYR A N 1
ATOM 1892 C CA . TYR A 1 224 ? 1.330 11.862 14.808 1.00 83.38 224 TYR A CA 1
ATOM 1893 C C . TYR A 1 224 ? 0.669 11.469 16.148 1.00 83.38 224 TYR A C 1
ATOM 1895 O O . TYR A 1 224 ? -0.421 10.890 16.166 1.00 83.38 224 TYR A O 1
ATOM 1903 N N . PRO A 1 225 ? 1.298 11.781 17.295 1.00 78.19 225 PRO A N 1
ATOM 1904 C CA . PRO A 1 225 ? 0.875 11.255 18.595 1.00 78.19 225 PRO A CA 1
ATOM 1905 C C . PRO A 1 225 ? -0.484 11.785 19.055 1.00 78.19 225 PRO A C 1
ATOM 1907 O O . PRO A 1 225 ? -1.272 11.053 19.650 1.00 78.19 225 PRO A O 1
ATOM 1910 N N . TRP A 1 226 ? -0.766 13.062 18.795 1.00 73.88 226 TRP A N 1
ATOM 1911 C CA . TRP A 1 226 ? -1.917 13.743 19.382 1.00 73.88 226 TRP A CA 1
ATOM 1912 C C . TRP A 1 226 ? -3.279 13.221 18.864 1.00 73.88 226 TRP A C 1
ATOM 1914 O O . TRP A 1 226 ? -4.076 12.789 19.700 1.00 73.88 226 TRP A O 1
ATOM 1924 N N . PRO A 1 227 ? -3.543 13.125 17.540 1.00 73.81 227 PRO A N 1
ATOM 1925 C CA . PRO A 1 227 ? -4.848 12.678 17.033 1.00 73.81 227 PRO A CA 1
ATOM 1926 C C . PRO A 1 227 ? -5.192 11.235 17.418 1.00 73.81 227 PRO A C 1
ATOM 1928 O O . PRO A 1 227 ? -6.310 10.935 17.829 1.00 73.81 227 PRO A O 1
ATOM 1931 N N . LEU A 1 228 ? -4.219 10.325 17.313 1.00 79.69 228 LEU A N 1
ATOM 1932 C CA . LEU A 1 228 ? -4.463 8.906 17.559 1.00 79.69 228 LEU A CA 1
ATOM 1933 C C . LEU A 1 228 ? -4.716 8.621 19.047 1.00 79.69 228 LEU A C 1
ATOM 1935 O O . LEU A 1 228 ? -5.573 7.798 19.373 1.00 79.69 228 LEU A O 1
ATOM 1939 N N . ASN A 1 229 ? -4.011 9.312 19.948 1.00 81.75 229 ASN A N 1
ATOM 1940 C CA . ASN A 1 229 ? -4.227 9.185 21.390 1.00 81.75 229 ASN A CA 1
ATOM 1941 C C . ASN A 1 229 ? -5.578 9.770 21.820 1.00 81.75 229 ASN A C 1
ATOM 1943 O O . ASN A 1 229 ? -6.274 9.160 22.639 1.00 81.75 229 ASN A O 1
ATOM 1947 N N . ASP A 1 230 ? -5.972 10.913 21.253 1.00 78.50 230 ASP A N 1
ATOM 1948 C CA . ASP A 1 230 ? -7.273 11.519 21.530 1.00 78.50 230 ASP A CA 1
ATOM 1949 C C . ASP A 1 230 ? -8.422 10.606 21.074 1.00 78.50 230 ASP A C 1
ATOM 1951 O O . ASP A 1 230 ? -9.287 10.239 21.874 1.00 78.50 230 ASP A O 1
ATOM 1955 N N . TRP A 1 231 ? -8.380 10.113 19.832 1.00 81.69 231 TRP A N 1
ATOM 1956 C CA . TRP A 1 231 ? -9.390 9.182 19.329 1.00 81.69 231 TRP A CA 1
ATOM 1957 C C . TRP A 1 231 ? -9.458 7.891 20.138 1.00 81.69 231 TRP A C 1
ATOM 1959 O O . TRP A 1 231 ? -10.553 7.400 20.410 1.00 81.69 231 TRP A O 1
ATOM 1969 N N . GLN A 1 232 ? -8.316 7.344 20.565 1.00 83.00 232 GLN A N 1
ATOM 1970 C CA . GLN A 1 232 ? -8.297 6.159 21.423 1.00 83.00 232 GLN A CA 1
ATOM 1971 C C . GLN A 1 232 ? -8.958 6.419 22.782 1.00 83.00 232 GLN A C 1
ATOM 1973 O O . GLN A 1 232 ? -9.688 5.553 23.269 1.00 83.00 232 GLN A O 1
ATOM 1978 N N . THR A 1 233 ? -8.749 7.600 23.365 1.00 82.81 233 THR A N 1
ATOM 1979 C CA . THR A 1 233 ? -9.354 8.006 24.644 1.00 82.81 233 THR A CA 1
ATOM 1980 C C . THR A 1 233 ? -10.860 8.235 24.506 1.00 82.81 233 THR A C 1
ATOM 1982 O O . THR A 1 233 ? -11.636 7.827 25.366 1.00 82.81 233 THR A O 1
ATOM 1985 N N . ASN A 1 234 ? -11.288 8.809 23.381 1.00 78.94 234 ASN A N 1
ATOM 1986 C CA . ASN A 1 234 ? -12.683 9.142 23.091 1.00 78.94 234 ASN A CA 1
ATOM 1987 C C . ASN A 1 234 ? -13.445 8.039 22.323 1.00 78.94 234 ASN A C 1
ATOM 1989 O O . ASN A 1 234 ? -14.525 8.282 21.779 1.00 78.94 234 ASN A O 1
ATOM 1993 N N . GLY A 1 235 ? -12.897 6.821 22.244 1.00 80.06 235 GLY A N 1
ATOM 1994 C CA . GLY A 1 235 ? -13.568 5.661 21.642 1.00 80.06 235 GLY A CA 1
ATOM 1995 C C . GLY A 1 235 ? -13.812 5.758 20.129 1.00 80.06 235 GLY A C 1
ATOM 1996 O O . GLY A 1 235 ? -14.725 5.104 19.618 1.00 80.06 235 GLY A O 1
ATOM 1997 N N . PHE A 1 236 ? -13.011 6.550 19.409 1.00 82.56 236 PHE A N 1
ATOM 1998 C CA . PHE A 1 236 ? -13.144 6.822 17.971 1.00 82.56 236 PHE A CA 1
ATOM 1999 C C . PHE A 1 236 ? -14.519 7.399 17.591 1.00 82.56 236 PHE A C 1
ATOM 2001 O O . PHE A 1 236 ? -15.092 7.056 16.552 1.00 82.56 236 PHE A O 1
ATOM 2008 N N . GLY A 1 237 ? -15.096 8.226 18.467 1.00 71.88 237 GLY A N 1
ATOM 2009 C CA . GLY A 1 237 ? -16.323 8.966 18.182 1.00 71.88 237 GLY A CA 1
ATOM 2010 C C . GLY A 1 237 ? -16.027 10.295 17.493 1.00 71.88 237 GLY A C 1
ATOM 2011 O O . GLY A 1 237 ? -15.155 11.029 17.948 1.00 71.88 237 GLY A O 1
ATOM 2012 N N . MET A 1 238 ? -16.796 10.664 16.459 1.00 68.25 238 MET A N 1
ATOM 2013 C CA . MET A 1 238 ? -16.677 11.979 15.790 1.00 68.25 238 MET A CA 1
ATOM 2014 C C . MET A 1 238 ? -16.879 13.159 16.756 1.00 68.25 238 MET A C 1
ATOM 2016 O O . MET A 1 238 ? -16.475 14.279 16.473 1.00 68.25 238 MET A O 1
ATOM 2020 N N . GLN A 1 239 ? -17.472 12.920 17.927 1.00 65.88 239 GLN A N 1
ATOM 2021 C CA . GLN A 1 239 ? -17.589 13.911 18.995 1.00 65.88 239 GLN A CA 1
ATOM 2022 C C . GLN A 1 239 ? -16.220 14.416 19.481 1.00 65.88 239 GLN A C 1
ATOM 2024 O O . GLN A 1 239 ? -16.134 15.563 19.909 1.00 65.88 239 GLN A O 1
ATOM 2029 N N . SER A 1 240 ? -15.168 13.596 19.367 1.00 64.62 240 SER A N 1
ATOM 2030 C CA . SER A 1 240 ? -13.777 13.975 19.669 1.00 64.62 240 SER A CA 1
ATOM 2031 C C . SER A 1 240 ? -13.235 15.073 18.750 1.00 64.62 240 SER A C 1
ATOM 2033 O O . SER A 1 240 ? -12.402 15.875 19.148 1.00 64.62 240 SER A O 1
ATOM 2035 N N . ILE A 1 241 ? -13.788 15.170 17.540 1.00 61.66 241 ILE A N 1
ATOM 2036 C CA . ILE A 1 241 ? -13.404 16.135 16.507 1.00 61.66 241 ILE A CA 1
ATOM 2037 C C . ILE A 1 241 ? -14.123 17.492 16.708 1.00 61.66 241 ILE A C 1
ATOM 2039 O O . ILE A 1 241 ? -13.821 18.492 16.066 1.00 61.66 241 ILE A O 1
ATOM 2043 N N . GLY A 1 242 ? -15.023 17.573 17.693 1.00 57.31 242 GLY A N 1
ATOM 2044 C CA . GLY A 1 242 ? -15.479 18.843 18.243 1.00 57.31 242 GLY A CA 1
ATOM 2045 C C . GLY A 1 242 ? -16.634 19.505 17.498 1.00 57.31 242 GLY A C 1
ATOM 2046 O O . GLY A 1 242 ? -16.480 20.642 17.087 1.00 57.31 242 GLY A O 1
ATOM 2047 N N . VAL A 1 243 ? -17.812 18.860 17.439 1.00 53.72 243 VAL A N 1
ATOM 2048 C CA . VAL A 1 243 ? -19.129 19.543 17.535 1.00 53.72 243 VAL A CA 1
ATOM 2049 C C . VAL A 1 243 ? -20.171 18.608 18.165 1.00 53.72 243 VAL A C 1
ATOM 2051 O O . VAL A 1 243 ? -20.159 17.397 17.943 1.00 53.72 243 VAL A O 1
ATOM 2054 N N . LYS A 1 244 ? -21.155 19.166 18.883 1.00 50.22 244 LYS A N 1
ATOM 2055 C CA . LYS A 1 244 ? -22.489 18.556 19.055 1.00 50.22 244 LYS A CA 1
ATOM 2056 C C . LYS A 1 244 ? -23.263 18.609 17.720 1.00 50.22 244 LYS A C 1
ATOM 2058 O O . LYS A 1 244 ? -24.210 19.374 17.587 1.00 50.22 244 LYS A O 1
ATOM 2063 N N . GLY A 1 245 ? -22.815 17.866 16.710 1.00 51.88 245 GLY A N 1
ATOM 2064 C CA . GLY A 1 245 ? -23.503 17.701 15.422 1.00 51.88 245 GLY A CA 1
ATOM 2065 C C . GLY A 1 245 ? -24.259 16.372 15.348 1.00 51.88 245 GLY A C 1
ATOM 2066 O O . GLY A 1 245 ? -23.980 15.450 16.120 1.00 51.88 245 GLY A O 1
ATOM 2067 N N . ASN A 1 246 ? -25.210 16.235 14.417 1.00 53.06 246 ASN A N 1
ATOM 2068 C CA . ASN A 1 246 ? -25.863 14.950 14.139 1.00 53.06 246 ASN A CA 1
ATOM 2069 C C . ASN A 1 246 ? -24.932 14.041 13.318 1.00 53.06 246 ASN A C 1
ATOM 2071 O O . ASN A 1 246 ? -25.205 13.713 12.171 1.00 53.06 246 ASN A O 1
ATOM 2075 N N . TRP A 1 247 ? -23.829 13.600 13.924 1.00 54.91 247 TRP A N 1
ATOM 2076 C CA . TRP A 1 247 ? -22.826 12.742 13.283 1.00 54.91 247 TRP A CA 1
ATOM 2077 C C . TRP A 1 247 ? -23.377 11.414 12.775 1.00 54.91 247 TRP A C 1
ATOM 2079 O O . TRP A 1 247 ? -22.711 10.742 11.999 1.00 54.91 247 TRP A O 1
ATOM 2089 N N . ARG A 1 248 ? -24.589 11.023 13.193 1.00 54.97 248 ARG A N 1
ATOM 2090 C CA . ARG A 1 248 ? -25.253 9.826 12.680 1.00 54.97 248 ARG A CA 1
ATOM 2091 C C . ARG A 1 248 ? -25.567 9.920 11.191 1.00 54.97 248 ARG A C 1
ATOM 2093 O O . ARG A 1 248 ? -25.630 8.857 10.595 1.00 54.97 248 ARG A O 1
ATOM 2100 N N . SER A 1 249 ? -25.777 11.106 10.608 1.00 54.16 249 SER A N 1
ATOM 2101 C CA . SER A 1 249 ? -25.941 11.229 9.150 1.00 54.16 249 SER A CA 1
ATOM 2102 C C . SER A 1 249 ? -24.608 11.004 8.448 1.00 54.16 249 SER A C 1
ATOM 2104 O O . SER A 1 249 ? -24.508 10.054 7.700 1.00 54.16 249 SER A O 1
ATOM 2106 N N . VAL A 1 250 ? -23.543 11.718 8.827 1.00 56.34 250 VAL A N 1
ATOM 2107 C CA . VAL A 1 250 ? -22.200 11.558 8.229 1.00 56.34 250 VAL A CA 1
ATOM 2108 C C . VAL A 1 250 ? -21.668 10.130 8.374 1.00 56.34 250 VAL A C 1
ATOM 2110 O O . VAL A 1 250 ? -21.146 9.563 7.423 1.00 56.34 250 VAL A O 1
ATOM 2113 N N . TYR A 1 251 ? -21.823 9.509 9.550 1.00 53.34 251 TYR A N 1
ATOM 2114 C CA . TYR A 1 25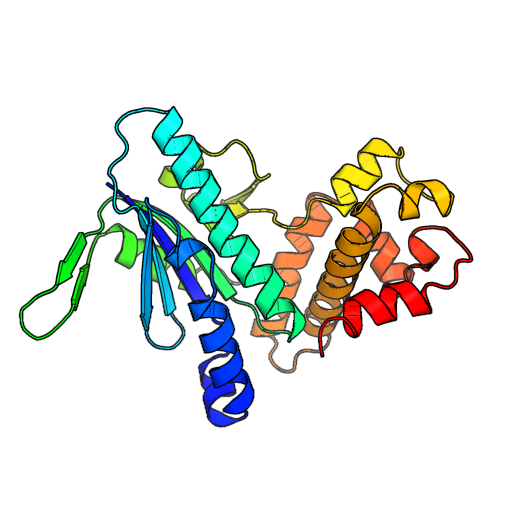1 ? -21.428 8.112 9.754 1.00 53.34 251 TYR A CA 1
ATOM 2115 C C . TYR A 1 251 ? -22.296 7.166 8.927 1.00 53.34 251 TYR A C 1
ATOM 2117 O O . TYR A 1 251 ? -21.796 6.157 8.448 1.00 53.34 251 TYR A O 1
ATOM 2125 N N . ARG A 1 252 ? -23.589 7.476 8.769 1.00 54.09 252 ARG A N 1
ATOM 2126 C CA . ARG A 1 252 ? -24.472 6.708 7.899 1.00 54.09 252 ARG A CA 1
ATOM 2127 C C . ARG A 1 252 ? -24.091 6.921 6.448 1.00 54.09 252 ARG A C 1
ATOM 2129 O O . ARG A 1 252 ? -24.056 5.929 5.781 1.00 54.09 252 ARG A O 1
ATOM 2136 N N . ASP A 1 253 ? -23.704 8.088 5.968 1.00 53.19 253 ASP A N 1
ATOM 2137 C CA . ASP A 1 253 ? -23.334 8.265 4.559 1.00 53.19 253 ASP A CA 1
ATOM 2138 C C . ASP A 1 253 ? -21.968 7.615 4.273 1.00 53.19 253 ASP A C 1
ATOM 2140 O O . ASP A 1 253 ? -21.817 6.860 3.318 1.00 53.19 253 ASP A O 1
ATOM 2144 N N . VAL A 1 254 ? -21.007 7.733 5.199 1.00 53.09 254 VAL A N 1
ATOM 2145 C CA . VAL A 1 254 ? -19.716 7.019 5.135 1.00 53.09 254 VAL A CA 1
ATOM 2146 C C . VAL A 1 254 ? -19.887 5.491 5.192 1.00 53.09 254 VAL A C 1
ATOM 2148 O O . VAL A 1 254 ? -19.092 4.776 4.584 1.00 53.09 254 VAL A O 1
ATOM 2151 N N . ILE A 1 255 ? -20.901 4.982 5.905 1.00 50.50 255 ILE A N 1
ATOM 2152 C CA . ILE A 1 255 ? -21.190 3.539 6.024 1.00 50.50 255 ILE A CA 1
ATOM 2153 C C . ILE A 1 255 ? -22.237 3.046 5.004 1.00 50.50 255 ILE A C 1
ATOM 2155 O O . ILE A 1 255 ? -22.226 1.866 4.678 1.00 50.50 255 ILE A O 1
ATOM 2159 N N . ALA A 1 256 ? -23.143 3.895 4.519 1.00 40.38 256 ALA A N 1
ATOM 2160 C CA . ALA A 1 256 ? -24.397 3.545 3.838 1.00 40.38 256 ALA A CA 1
ATOM 2161 C C . ALA A 1 256 ? -24.556 4.127 2.429 1.00 40.38 256 ALA A C 1
ATOM 2163 O O . ALA A 1 256 ? -25.373 3.585 1.697 1.00 40.38 256 ALA A O 1
ATOM 2164 N N . GLU A 1 257 ? -23.741 5.089 1.977 1.00 36.59 257 GLU A N 1
ATOM 2165 C CA . GLU A 1 257 ? -23.543 5.312 0.526 1.00 36.59 257 GLU A CA 1
ATOM 2166 C C . GLU A 1 257 ? -22.681 4.198 -0.114 1.00 36.59 257 GLU A C 1
ATOM 2168 O O . GLU A 1 257 ? -22.157 4.347 -1.215 1.00 36.59 257 GLU A O 1
ATOM 2173 N N . GLN A 1 258 ? -22.484 3.072 0.582 1.00 47.97 258 GLN A N 1
ATOM 2174 C CA . GLN A 1 258 ? -21.627 1.959 0.161 1.00 47.97 258 GLN A CA 1
ATOM 2175 C C . GLN A 1 258 ? -22.314 0.585 0.282 1.00 47.97 258 GLN A C 1
ATOM 2177 O O . GLN A 1 258 ? -21.620 -0.430 0.380 1.00 47.97 258 GLN A O 1
ATOM 2182 N N . TYR A 1 259 ? -23.656 0.559 0.254 1.00 34.34 259 TYR A N 1
ATOM 2183 C CA . TYR A 1 259 ? -24.468 -0.646 0.022 1.00 34.34 259 TYR A CA 1
ATOM 2184 C C . TYR A 1 259 ? -25.227 -0.543 -1.297 1.00 34.34 259 TYR A C 1
ATOM 2186 O O . TYR A 1 259 ? -25.927 0.476 -1.485 1.00 34.34 259 TYR A O 1
#

Sequence (259 aa):
MRYLVYIDILGFSELVQRDASTVEWLYSVIDDLNAHRHHAFKTIVFSDTVLIYSDLCCSDESCHEYMSMYAIEFSQDLFYRISRRGLFFRAVIDYGDFEHSRLRNCEKFYGTSLIRCYQLEKEVPCIGTFITEAASQHQNIFPMSRYTEALWFVYFQQNYYRFSENYKGWPNLSLSVLDQELSTHLIAQEMYLFKILTKNAREHALPNVRQKYQAYLEFYRSRYPWPLNDWQTNGFGMQSIGVKGNWRSVYRDVIAEQY

Secondary structure (DSSP, 8-state):
-EEEEEEEETTHHHHHHH-HHHHHHHHHHHHT-GGGG-TTEEEEEETTEEEEEESSPP-SHHHHHHHHHHHHHHHHHHHHHHHTTT--EEEEEEEE--EEEE-SSSEEEE-HHHHHHHHHHHH--S-EEEEEHHHHTT--SS-EEE-SSSEEEE----HHHHHHHHTTS-S---HHHHHHSTHHHHHHHHHHHHHHHHHHHHH-SSHHHHHHHHHHHHHHHHH-HHHHHHHHHTTT-GGGGS----HHHHHHHHHHTT-

Organism: Thiocystis violascens (strain ATCC 17096 / DSM 198 / 6111) (NCBI:txid765911)

pLDDT: mean 86.66, std 14.63, range [34.34, 98.56]

Mean predicted aligned error: 6.57 Å

Nearest PDB structures (foldseek):
  5oyh-assembly8_P  TM=7.250E-01  e=1.729E-05  Catenaria anguillulae PL171
  1ybt-assembly1_B  TM=6.684E-01  e=1.631E-05  Mycobacterium tuberculosis CDC1551
  7ovd-assembly1_A  TM=6.548E-01  e=3.348E-04  Homo sapiens
  9bkv-assembly1_B  TM=5.610E-01  e=2.938E-02  Escherichia coli
  3zo7-assembly1_E  TM=3.606E-01  e=3.372E-01  Rhodococcus opacus